Protein AF-A0A960HNL9-F1 (afdb_monomer)

pLDDT: mean 95.19, std 4.91, range [57.94, 98.81]

Structure (mmCIF, N/CA/C/O backbone):
data_AF-A0A960HNL9-F1
#
_entry.id   AF-A0A960HNL9-F1
#
loop_
_atom_site.group_PDB
_atom_site.id
_atom_site.type_symbol
_atom_site.label_atom_id
_atom_site.label_alt_id
_atom_site.label_comp_id
_atom_site.label_asym_id
_atom_site.label_entity_id
_atom_site.label_seq_id
_atom_site.pdbx_PDB_ins_code
_atom_site.Cartn_x
_atom_site.Cartn_y
_atom_site.Cartn_z
_atom_site.occupancy
_atom_site.B_iso_or_equiv
_atom_site.auth_seq_id
_atom_site.auth_comp_id
_atom_site.auth_asym_id
_atom_site.auth_atom_id
_atom_site.pdbx_PDB_model_num
ATOM 1 N N . ILE A 1 1 ? 10.588 -3.595 14.949 1.00 71.75 1 ILE A N 1
ATOM 2 C CA . ILE A 1 1 ? 9.463 -2.819 14.368 1.00 71.75 1 ILE A CA 1
ATOM 3 C C . ILE A 1 1 ? 9.970 -2.096 13.130 1.00 71.75 1 ILE A C 1
ATOM 5 O O . ILE A 1 1 ? 9.590 -2.473 12.032 1.00 71.75 1 ILE A O 1
ATOM 9 N N . ILE A 1 2 ? 10.903 -1.158 13.300 1.00 77.56 2 ILE A N 1
ATOM 10 C CA . ILE A 1 2 ? 11.658 -0.548 12.201 1.00 77.56 2 ILE A CA 1
ATOM 11 C C . ILE A 1 2 ? 12.970 -1.312 12.005 1.00 77.56 2 ILE A C 1
ATOM 13 O O . ILE A 1 2 ? 13.609 -1.687 12.991 1.00 77.56 2 ILE A O 1
ATOM 17 N N . ASN A 1 3 ? 13.338 -1.589 10.755 1.00 75.75 3 ASN A N 1
ATOM 18 C CA . ASN A 1 3 ? 14.600 -2.227 10.397 1.00 75.75 3 ASN A CA 1
ATOM 19 C C . ASN A 1 3 ? 15.576 -1.163 9.870 1.00 75.75 3 ASN A C 1
ATOM 21 O O . ASN A 1 3 ? 15.220 -0.370 9.004 1.00 75.75 3 ASN A O 1
ATOM 25 N N . THR A 1 4 ? 16.803 -1.156 10.389 1.00 71.31 4 THR A N 1
ATOM 26 C CA . THR A 1 4 ? 17.852 -0.176 10.064 1.00 71.31 4 THR A CA 1
ATOM 27 C C . THR A 1 4 ? 18.755 -0.606 8.901 1.00 71.31 4 THR A C 1
ATOM 29 O O . THR A 1 4 ? 19.874 -0.113 8.787 1.00 71.31 4 THR A O 1
ATOM 32 N N . ARG A 1 5 ? 18.334 -1.568 8.067 1.00 75.81 5 ARG A N 1
ATOM 33 C CA . ARG A 1 5 ? 19.101 -2.008 6.892 1.00 75.81 5 ARG A CA 1
ATOM 34 C C . ARG A 1 5 ? 19.299 -0.829 5.933 1.00 75.81 5 ARG A C 1
ATOM 36 O O . ARG A 1 5 ? 18.328 -0.304 5.399 1.00 75.81 5 ARG A O 1
ATOM 43 N N . ASP A 1 6 ? 20.556 -0.476 5.679 1.00 73.88 6 ASP A N 1
ATOM 44 C CA . ASP A 1 6 ? 20.944 0.667 4.844 1.00 73.88 6 ASP A CA 1
ATOM 45 C C . ASP A 1 6 ? 21.404 0.205 3.452 1.00 73.88 6 ASP A C 1
ATOM 47 O O . ASP A 1 6 ? 22.576 0.247 3.090 1.00 73.88 6 ASP A O 1
ATOM 51 N N . GLU A 1 7 ? 20.452 -0.317 2.680 1.00 87.06 7 GLU A N 1
ATOM 52 C CA . GLU A 1 7 ? 20.644 -0.683 1.273 1.00 87.06 7 GLU A CA 1
ATOM 53 C C . GLU A 1 7 ? 19.592 0.069 0.444 1.00 87.06 7 GLU A C 1
ATOM 55 O O . GLU A 1 7 ? 18.480 -0.448 0.272 1.00 87.06 7 GLU A O 1
ATOM 60 N N . PRO A 1 8 ? 19.884 1.296 -0.032 1.00 90.19 8 PRO A N 1
ATOM 61 C CA . PRO A 1 8 ? 18.891 2.138 -0.701 1.00 90.19 8 PRO A CA 1
ATOM 62 C C . PRO A 1 8 ? 18.525 1.634 -2.102 1.00 90.19 8 PRO A C 1
ATOM 64 O O . PRO A 1 8 ? 17.483 2.005 -2.637 1.00 90.19 8 PRO A O 1
ATOM 67 N N . HIS A 1 9 ? 19.379 0.797 -2.711 1.00 95.12 9 HIS A N 1
ATOM 68 C CA . HIS A 1 9 ? 19.331 0.454 -4.139 1.00 95.12 9 HIS A CA 1
ATOM 69 C C . HIS A 1 9 ? 19.219 1.697 -5.031 1.00 95.12 9 HIS A C 1
ATOM 71 O O . HIS A 1 9 ? 18.572 1.662 -6.073 1.00 95.12 9 HIS A O 1
ATOM 77 N N . ALA A 1 10 ? 19.785 2.812 -4.595 1.00 96.06 10 ALA A N 1
ATOM 78 C CA . ALA A 1 10 ? 19.748 4.112 -5.240 1.00 96.06 10 ALA A CA 1
ATOM 79 C C . ALA A 1 10 ? 20.982 4.901 -4.784 1.00 96.06 10 ALA A C 1
ATOM 81 O O . ALA A 1 10 ? 21.802 4.373 -4.027 1.00 96.06 10 ALA A O 1
ATOM 82 N N . ASP A 1 11 ? 21.139 6.140 -5.244 1.00 94.75 11 ASP A N 1
ATOM 83 C CA . ASP A 1 11 ? 22.193 7.023 -4.738 1.00 94.75 11 ASP A CA 1
ATOM 84 C C . ASP A 1 11 ? 22.047 7.236 -3.218 1.00 94.75 11 ASP A C 1
ATOM 86 O O . ASP A 1 11 ? 21.112 7.891 -2.753 1.00 94.75 11 ASP A O 1
ATOM 90 N N . ALA A 1 12 ? 22.983 6.679 -2.444 1.00 93.50 12 ALA A N 1
ATOM 91 C CA . ALA A 1 12 ? 22.966 6.700 -0.982 1.00 93.50 12 ALA A CA 1
ATOM 92 C C . ALA A 1 12 ? 23.203 8.096 -0.381 1.00 93.50 12 ALA A C 1
ATOM 94 O O . ALA A 1 12 ? 22.952 8.298 0.807 1.00 93.50 12 ALA A O 1
ATOM 95 N N . GLN A 1 13 ? 23.688 9.060 -1.173 1.00 93.75 13 GLN A N 1
ATOM 96 C CA . GLN A 1 13 ? 23.825 10.448 -0.724 1.00 93.75 13 GLN A CA 1
ATOM 97 C C . GLN A 1 13 ? 22.491 11.202 -0.755 1.00 93.75 13 GLN A C 1
ATOM 99 O O . GLN A 1 13 ? 22.348 12.200 -0.051 1.00 93.75 13 GLN A O 1
ATOM 104 N N . LYS A 1 14 ? 21.523 10.728 -1.550 1.00 94.31 14 LYS A N 1
ATOM 105 C CA . LYS A 1 14 ? 20.216 11.373 -1.738 1.00 94.31 14 LYS A CA 1
ATOM 106 C C . LYS A 1 14 ? 19.077 10.601 -1.089 1.00 94.31 14 LYS A C 1
ATOM 108 O O . LYS A 1 14 ? 18.170 11.206 -0.531 1.00 94.31 14 LYS A O 1
ATOM 113 N N . TYR A 1 15 ? 19.112 9.273 -1.178 1.00 94.69 15 TYR A N 1
ATOM 114 C CA . TYR A 1 15 ? 17.978 8.422 -0.845 1.00 94.69 15 TYR A CA 1
ATOM 115 C C . TYR A 1 15 ? 18.300 7.455 0.285 1.00 94.69 15 TYR A C 1
ATOM 117 O O . TYR A 1 15 ? 19.392 6.889 0.370 1.00 94.69 15 TYR A O 1
ATOM 125 N N . ARG A 1 16 ? 17.284 7.186 1.105 1.00 93.38 16 ARG A N 1
ATOM 126 C CA . ARG A 1 16 ? 17.252 6.055 2.034 1.00 93.38 16 ARG A CA 1
ATOM 127 C C . ARG A 1 16 ? 16.076 5.156 1.691 1.00 93.38 16 ARG A C 1
ATOM 129 O O . ARG A 1 16 ? 15.055 5.623 1.200 1.00 93.38 16 ARG A O 1
ATOM 136 N N . ARG A 1 17 ? 16.206 3.862 1.988 1.00 93.81 17 ARG A N 1
ATOM 137 C CA . ARG A 1 17 ? 15.089 2.914 1.912 1.00 93.81 17 ARG A CA 1
ATOM 138 C C . ARG A 1 17 ? 14.650 2.543 3.319 1.00 93.81 17 ARG A C 1
ATOM 140 O O . ARG A 1 17 ? 15.310 1.751 3.986 1.00 93.81 17 ARG A O 1
ATOM 147 N N . LEU A 1 18 ? 13.522 3.093 3.754 1.00 92.81 18 LEU A N 1
ATOM 148 C CA . LEU A 1 18 ? 12.920 2.720 5.027 1.00 92.81 18 LEU A CA 1
ATOM 149 C C . LEU A 1 18 ? 12.305 1.318 4.920 1.00 92.81 18 LEU A C 1
ATOM 151 O O . LEU A 1 18 ? 11.357 1.100 4.170 1.00 92.81 18 LEU A O 1
ATOM 155 N N . HIS A 1 19 ? 12.845 0.355 5.670 1.00 92.06 19 HIS A N 1
ATOM 156 C CA . HIS A 1 19 ? 12.347 -1.019 5.673 1.00 92.06 19 HIS A CA 1
ATOM 157 C C . HIS A 1 19 ? 11.414 -1.261 6.867 1.00 92.06 19 HIS A C 1
ATOM 159 O O . HIS A 1 19 ? 11.845 -1.360 8.022 1.00 92.06 19 HIS A O 1
ATOM 165 N N . VAL A 1 20 ? 10.117 -1.366 6.576 1.00 91.31 20 VAL A N 1
ATOM 166 C CA . VAL A 1 20 ? 9.052 -1.577 7.563 1.00 91.31 20 VAL A CA 1
ATOM 167 C C . VAL A 1 20 ? 8.623 -3.043 7.543 1.00 91.31 20 VAL A C 1
ATOM 169 O O . VAL A 1 20 ? 8.274 -3.571 6.494 1.00 91.31 20 VAL A O 1
ATOM 172 N N . ILE A 1 21 ? 8.649 -3.704 8.705 1.00 92.19 21 ILE A N 1
ATOM 173 C CA . ILE A 1 21 ? 8.402 -5.158 8.827 1.00 92.19 21 ILE A CA 1
ATOM 174 C C . ILE A 1 21 ? 7.228 -5.506 9.752 1.00 92.19 21 ILE A C 1
ATOM 176 O O . ILE A 1 21 ? 7.070 -6.654 10.147 1.00 92.19 21 ILE A O 1
ATOM 180 N N . VAL A 1 22 ? 6.466 -4.500 10.183 1.00 93.12 22 VAL A N 1
ATOM 181 C CA . VAL A 1 22 ? 5.430 -4.659 11.215 1.00 93.12 22 VAL A CA 1
ATOM 182 C C . VAL A 1 22 ? 4.044 -4.980 10.655 1.00 93.12 22 VAL A C 1
ATOM 184 O O . VAL A 1 22 ? 3.171 -5.387 11.409 1.00 93.12 22 VAL A O 1
ATOM 187 N N . GLY A 1 23 ? 3.830 -4.772 9.355 1.00 93.69 23 GLY A N 1
ATOM 188 C CA . GLY A 1 23 ? 2.527 -4.962 8.727 1.00 93.69 23 GLY A CA 1
ATOM 189 C C . GLY A 1 23 ? 2.257 -6.415 8.349 1.00 93.69 23 GLY A C 1
ATOM 190 O O . GLY A 1 23 ? 3.145 -7.107 7.852 1.00 93.69 23 GLY A O 1
ATOM 191 N N . ASP A 1 24 ? 1.005 -6.833 8.508 1.00 96.75 24 ASP A N 1
ATOM 192 C CA . ASP A 1 24 ? 0.513 -8.110 7.996 1.00 96.75 24 ASP A CA 1
ATOM 193 C C . ASP A 1 24 ? 0.420 -8.103 6.460 1.00 96.75 24 ASP A C 1
ATOM 195 O O . ASP A 1 24 ? 0.361 -7.051 5.808 1.00 96.75 24 ASP A O 1
ATOM 199 N N . ALA A 1 25 ? 0.372 -9.298 5.869 1.00 97.12 25 ALA A N 1
ATOM 200 C CA . ALA A 1 25 ? -0.088 -9.470 4.495 1.00 97.12 25 ALA A CA 1
ATOM 201 C C . ALA A 1 25 ? -1.615 -9.298 4.440 1.00 97.12 25 ALA A C 1
ATOM 203 O O . ALA A 1 25 ? -2.339 -9.867 5.259 1.00 97.12 25 ALA A O 1
ATOM 204 N N . ASN A 1 26 ? -2.090 -8.518 3.469 1.00 98.00 26 ASN A N 1
ATOM 205 C CA . ASN A 1 26 ? -3.504 -8.197 3.288 1.00 98.00 26 ASN A CA 1
ATOM 206 C C . ASN A 1 26 ? -4.035 -8.854 2.015 1.00 98.00 26 ASN A C 1
ATOM 208 O O . ASN A 1 26 ? -3.315 -8.924 1.020 1.00 98.00 26 ASN A O 1
ATOM 212 N N . LEU A 1 27 ? -5.291 -9.300 2.056 1.00 97.12 27 LEU A N 1
ATOM 213 C CA . LEU A 1 27 ? -6.027 -9.735 0.862 1.00 97.12 27 LEU A CA 1
ATOM 214 C C . LEU A 1 27 ? -6.989 -8.656 0.387 1.00 97.12 27 LEU A C 1
ATOM 216 O O . LEU A 1 27 ? -7.218 -8.527 -0.810 1.00 97.12 27 LEU A O 1
ATOM 220 N N . SER A 1 28 ? -7.523 -7.857 1.313 1.00 98.12 28 SER A N 1
ATOM 221 C CA . SER A 1 28 ? -8.252 -6.651 0.953 1.00 98.12 28 SER A CA 1
ATOM 222 C C . SER A 1 28 ? -7.324 -5.675 0.230 1.00 98.12 28 SER A C 1
ATOM 224 O O . SER A 1 28 ? -6.312 -5.212 0.777 1.00 98.12 28 SER A O 1
ATOM 226 N N . GLU A 1 29 ? -7.698 -5.327 -1.001 1.00 98.31 29 GLU A N 1
ATOM 227 C CA . GLU A 1 29 ? -6.991 -4.318 -1.788 1.00 98.31 29 GLU A CA 1
ATOM 228 C C . GLU A 1 29 ? -7.045 -2.957 -1.080 1.00 98.31 29 GLU A C 1
ATOM 230 O O . GLU A 1 29 ? -6.038 -2.257 -1.004 1.00 98.31 29 GLU A O 1
ATOM 235 N N . VAL A 1 30 ? -8.183 -2.629 -0.456 1.00 98.44 30 VAL A N 1
ATOM 236 C CA . VAL A 1 30 ? -8.370 -1.391 0.317 1.00 98.44 30 VAL A CA 1
ATOM 237 C C . VAL A 1 30 ? -7.471 -1.367 1.554 1.00 98.44 30 VAL A C 1
ATOM 239 O O . VAL A 1 30 ? -6.867 -0.338 1.847 1.00 98.44 30 VAL A O 1
ATOM 242 N N . ALA A 1 31 ? -7.311 -2.493 2.257 1.00 98.50 31 ALA A N 1
ATOM 243 C CA . ALA A 1 31 ? -6.403 -2.561 3.402 1.00 98.50 31 ALA A CA 1
ATOM 244 C C . ALA A 1 31 ? -4.941 -2.364 2.975 1.00 98.50 31 ALA A C 1
ATOM 246 O O . ALA A 1 31 ? -4.195 -1.657 3.651 1.00 98.50 31 ALA A O 1
ATOM 247 N N . THR A 1 32 ? -4.534 -2.939 1.837 1.00 98.50 32 THR A N 1
ATOM 248 C CA . THR A 1 32 ? -3.196 -2.711 1.265 1.00 98.50 32 THR A CA 1
ATOM 249 C C . THR A 1 32 ? -3.003 -1.249 0.870 1.00 98.50 32 THR A C 1
ATOM 251 O O . THR A 1 32 ? -1.979 -0.654 1.210 1.00 98.50 32 THR A O 1
ATOM 254 N N . PHE A 1 33 ? -3.998 -0.667 0.201 1.00 98.31 33 PHE A N 1
ATOM 255 C CA . PHE A 1 33 ? -3.997 0.722 -0.239 1.00 98.31 33 PHE A CA 1
ATOM 256 C C . PHE A 1 33 ? -3.867 1.692 0.935 1.00 98.31 33 PHE A C 1
ATOM 258 O O . PHE A 1 33 ? -2.960 2.521 0.939 1.00 98.31 33 PHE A O 1
ATOM 265 N N . LEU A 1 34 ? -4.679 1.521 1.982 1.00 98.62 34 LEU A N 1
ATOM 266 C CA . LEU A 1 34 ? -4.578 2.320 3.202 1.00 98.62 34 LEU A CA 1
ATOM 267 C C . LEU A 1 34 ? -3.249 2.096 3.918 1.00 98.62 34 LEU A C 1
ATOM 269 O O . LEU A 1 34 ? -2.607 3.065 4.302 1.00 98.62 34 LEU A O 1
ATOM 273 N N . LYS A 1 35 ? -2.785 0.848 4.058 1.00 98.44 35 LYS A N 1
ATOM 274 C CA . LYS A 1 35 ? -1.511 0.542 4.727 1.00 98.44 35 LYS A CA 1
ATOM 275 C C . LYS A 1 35 ? -0.337 1.303 4.108 1.00 98.44 35 LYS A C 1
ATOM 277 O O . LYS A 1 35 ? 0.498 1.826 4.843 1.00 98.44 35 LYS A O 1
ATOM 282 N N . VAL A 1 36 ? -0.257 1.354 2.778 1.00 97.69 36 VAL A N 1
ATOM 283 C CA . VAL A 1 36 ? 0.824 2.062 2.073 1.00 97.69 36 VAL A CA 1
ATOM 284 C C . VAL A 1 36 ? 0.560 3.567 2.033 1.00 97.69 36 VAL A C 1
ATOM 286 O O . VAL A 1 36 ? 1.445 4.341 2.391 1.00 97.69 36 VAL A O 1
ATOM 289 N N . GLY A 1 37 ? -0.649 3.978 1.648 1.00 98.12 37 GLY A N 1
ATOM 290 C CA . GLY A 1 37 ? -1.008 5.380 1.447 1.00 98.12 37 GLY A CA 1
ATOM 291 C C . GLY A 1 37 ? -0.941 6.211 2.726 1.00 98.12 37 GLY A C 1
ATOM 292 O O . GLY A 1 37 ? -0.301 7.257 2.739 1.00 98.12 37 GLY A O 1
ATOM 293 N N . THR A 1 38 ? -1.529 5.740 3.830 1.00 98.56 38 THR A N 1
ATOM 294 C CA . THR A 1 38 ? -1.490 6.486 5.102 1.00 98.56 38 THR A CA 1
ATOM 295 C C . THR A 1 38 ? -0.070 6.558 5.658 1.00 98.56 38 THR A C 1
ATOM 297 O O . THR A 1 38 ? 0.339 7.590 6.184 1.00 98.56 38 THR A O 1
ATOM 300 N N . THR A 1 39 ? 0.733 5.504 5.464 1.00 97.94 39 THR A N 1
ATOM 301 C CA . THR A 1 39 ? 2.159 5.532 5.816 1.00 97.94 39 THR A CA 1
ATOM 302 C C . THR A 1 39 ? 2.910 6.582 4.997 1.00 97.94 39 THR A C 1
ATOM 304 O O . THR A 1 39 ? 3.730 7.293 5.570 1.00 97.94 39 THR A O 1
ATOM 307 N N . ALA A 1 40 ? 2.628 6.723 3.696 1.00 97.81 40 ALA A N 1
ATOM 308 C CA . ALA A 1 40 ? 3.242 7.757 2.862 1.00 97.81 40 ALA A CA 1
ATOM 309 C C . ALA A 1 40 ? 2.942 9.168 3.396 1.00 97.81 40 ALA A C 1
ATOM 311 O O . ALA A 1 40 ? 3.876 9.940 3.590 1.00 97.81 40 ALA A O 1
ATOM 312 N N . PHE A 1 41 ? 1.685 9.460 3.754 1.00 98.19 41 PHE A N 1
ATOM 313 C CA . PHE A 1 41 ? 1.325 10.725 4.410 1.00 98.19 41 PHE A CA 1
ATOM 314 C C . PHE A 1 41 ? 2.103 10.964 5.704 1.00 98.19 41 PHE A C 1
ATOM 316 O O . PHE A 1 41 ? 2.672 12.036 5.897 1.00 98.19 41 PHE A O 1
ATOM 323 N N . VAL A 1 42 ? 2.171 9.965 6.588 1.00 97.19 42 VAL A N 1
ATOM 324 C CA . VAL A 1 42 ? 2.903 10.098 7.857 1.00 97.19 42 VAL A CA 1
ATOM 325 C C . VAL A 1 42 ? 4.397 10.335 7.620 1.00 97.19 42 VAL A C 1
ATOM 327 O O . VAL A 1 42 ? 5.008 11.102 8.361 1.00 97.19 42 VAL A O 1
ATOM 330 N N . LEU A 1 43 ? 4.992 9.724 6.593 1.00 96.50 43 LEU A N 1
ATOM 331 C CA . LEU A 1 43 ? 6.386 9.983 6.229 1.00 96.50 43 LEU A CA 1
ATOM 332 C C . LEU A 1 43 ? 6.583 11.413 5.721 1.00 96.50 43 LEU A C 1
ATOM 334 O O . LEU A 1 43 ? 7.502 12.070 6.201 1.00 96.50 43 LEU A O 1
ATOM 338 N N . SER A 1 44 ? 5.699 11.928 4.864 1.00 97.00 44 SER A N 1
ATOM 339 C CA . SER A 1 44 ? 5.772 13.323 4.407 1.00 97.00 44 SER A CA 1
ATOM 340 C C . SER A 1 44 ? 5.607 14.317 5.559 1.00 97.00 44 SER A C 1
ATOM 342 O O . SER A 1 44 ? 6.375 15.270 5.670 1.00 97.00 44 SER A O 1
ATOM 344 N N . LEU A 1 45 ? 4.696 14.043 6.501 1.00 96.69 45 LEU A N 1
ATOM 345 C CA . LEU A 1 45 ? 4.575 14.836 7.728 1.00 96.69 45 LEU A CA 1
ATOM 346 C C . LEU A 1 45 ? 5.874 14.839 8.553 1.00 96.69 45 LEU A C 1
ATOM 348 O O . LEU A 1 45 ? 6.220 15.858 9.148 1.00 96.69 45 LEU A O 1
ATOM 352 N N . ILE A 1 46 ? 6.583 13.707 8.629 1.00 95.25 46 ILE A N 1
ATOM 353 C CA . ILE A 1 46 ? 7.871 13.610 9.332 1.00 95.25 46 ILE A CA 1
ATOM 354 C C . ILE A 1 46 ? 8.953 14.403 8.593 1.00 95.25 46 ILE A C 1
ATOM 356 O O . ILE A 1 46 ? 9.704 15.132 9.241 1.00 95.25 46 ILE A O 1
ATOM 360 N N . GLU A 1 47 ? 9.041 14.259 7.270 1.00 95.25 47 GLU A N 1
ATOM 361 C CA . GLU A 1 47 ? 10.047 14.924 6.431 1.00 95.25 47 GLU A CA 1
ATOM 362 C C . GLU A 1 47 ? 9.932 16.453 6.497 1.00 95.25 47 GLU A C 1
ATOM 364 O O . GLU A 1 47 ? 10.953 17.129 6.630 1.00 95.25 47 GLU A O 1
ATOM 369 N N . ASP A 1 48 ? 8.706 16.980 6.538 1.00 95.69 48 ASP A N 1
ATOM 370 C CA . ASP A 1 48 ? 8.440 18.421 6.655 1.00 95.69 48 ASP A CA 1
ATOM 371 C C . ASP A 1 48 ? 8.385 18.927 8.109 1.00 95.69 48 ASP A C 1
ATOM 373 O O . ASP A 1 48 ? 8.159 20.113 8.360 1.00 95.69 48 ASP A O 1
ATOM 377 N N . GLY A 1 49 ? 8.574 18.052 9.103 1.00 94.38 49 GLY A N 1
ATOM 378 C CA . GLY A 1 49 ? 8.489 18.428 10.519 1.00 94.38 49 GLY A CA 1
ATOM 379 C C . GLY A 1 49 ? 7.087 18.878 10.960 1.00 94.38 49 GLY A C 1
ATOM 380 O O . GLY A 1 49 ? 6.950 19.642 11.916 1.00 94.38 49 GLY A O 1
ATOM 381 N N . ALA A 1 50 ? 6.040 18.394 10.292 1.00 93.75 50 ALA A N 1
ATOM 382 C CA . ALA A 1 50 ? 4.640 18.773 10.485 1.00 93.75 50 ALA A CA 1
ATOM 383 C C . ALA A 1 50 ? 3.900 17.952 11.569 1.00 93.75 50 ALA A C 1
ATOM 385 O O . ALA A 1 50 ? 2.670 17.993 11.657 1.00 93.75 50 ALA A O 1
ATOM 386 N N . LEU A 1 51 ? 4.631 17.228 12.427 1.00 89.38 51 LEU A N 1
ATOM 387 C CA . LEU A 1 51 ? 4.091 16.490 13.578 1.00 89.38 51 LEU A CA 1
ATOM 388 C C . LEU A 1 51 ? 4.387 17.226 14.898 1.00 89.38 51 LEU A C 1
ATOM 390 O O . LEU A 1 51 ? 5.415 16.971 15.526 1.00 89.38 51 LEU A O 1
ATOM 394 N N . PRO A 1 52 ? 3.496 18.121 15.370 1.00 79.62 52 PRO A N 1
ATOM 395 C CA . PRO A 1 52 ? 3.723 18.879 16.603 1.00 79.62 52 PRO A CA 1
ATOM 396 C C . PRO A 1 52 ? 3.591 18.023 17.870 1.00 79.62 52 PRO A C 1
ATOM 398 O O . PRO A 1 52 ? 4.160 18.362 18.906 1.00 79.62 52 PRO A O 1
ATOM 401 N N . ARG A 1 53 ? 2.832 16.921 17.802 1.00 82.44 53 ARG A N 1
ATOM 402 C CA . ARG A 1 53 ? 2.686 15.946 18.885 1.00 82.44 53 ARG A CA 1
ATOM 403 C C . ARG A 1 53 ? 3.212 14.596 18.421 1.00 82.44 53 ARG A C 1
ATOM 405 O O . ARG A 1 53 ? 2.718 14.032 17.451 1.00 82.44 53 ARG A O 1
ATOM 412 N N . THR A 1 54 ? 4.151 14.046 19.179 1.00 82.06 54 THR A N 1
ATOM 413 C CA . THR A 1 54 ? 4.652 12.687 18.966 1.00 82.06 54 THR A CA 1
ATOM 414 C C . THR A 1 54 ? 4.006 11.754 19.981 1.00 82.06 54 THR A C 1
ATOM 416 O O . THR A 1 54 ? 4.201 11.917 21.186 1.00 82.06 54 THR A O 1
ATOM 419 N N . PHE A 1 55 ? 3.263 10.747 19.517 1.00 88.00 55 PHE A N 1
ATOM 420 C CA . PHE A 1 55 ? 2.741 9.681 20.379 1.00 88.00 55 PHE A CA 1
ATOM 421 C C . PHE A 1 55 ? 3.855 8.700 20.755 1.00 88.00 55 PHE A C 1
ATOM 423 O O . PHE A 1 55 ? 3.985 7.608 20.201 1.00 88.00 55 PHE A O 1
ATOM 430 N N . ALA A 1 56 ? 4.693 9.101 21.707 1.00 94.25 56 ALA A N 1
ATOM 431 C CA . ALA A 1 56 ? 5.679 8.212 22.297 1.00 94.25 56 ALA A CA 1
ATOM 432 C C . ALA A 1 56 ? 4.984 7.280 23.300 1.00 94.25 56 ALA A C 1
ATOM 434 O O . ALA A 1 56 ? 4.589 7.707 24.381 1.00 94.25 56 ALA A O 1
ATOM 435 N N . PHE A 1 57 ? 4.823 6.004 22.954 1.00 95.81 57 PHE A N 1
ATOM 436 C CA . PHE A 1 57 ? 4.252 5.006 23.863 1.00 95.81 57 PHE A CA 1
ATOM 437 C C . PHE A 1 57 ? 5.236 4.637 24.977 1.00 95.81 57 PHE A C 1
ATOM 439 O O . PHE A 1 57 ? 6.421 4.435 24.713 1.00 95.81 57 PHE A O 1
ATOM 446 N N . ALA A 1 58 ? 4.741 4.462 26.208 1.00 96.88 58 ALA A N 1
ATOM 447 C CA . ALA A 1 58 ? 5.580 4.109 27.359 1.00 96.88 58 ALA A CA 1
ATOM 448 C C . ALA A 1 58 ? 6.300 2.757 27.176 1.00 96.88 58 ALA A C 1
ATOM 450 O O . ALA A 1 58 ? 7.431 2.574 27.618 1.00 96.88 58 ALA A O 1
ATOM 451 N N . SER A 1 59 ? 5.651 1.803 26.498 1.00 96.62 59 SER A N 1
ATOM 452 C CA . SER A 1 59 ? 6.247 0.526 26.097 1.00 96.62 59 SER A CA 1
ATOM 453 C C . SER A 1 59 ? 5.728 0.112 24.714 1.00 96.62 59 SER A C 1
ATOM 455 O O . SER A 1 59 ? 4.676 -0.525 24.623 1.00 96.62 59 SER A O 1
ATOM 457 N N . PRO A 1 60 ? 6.435 0.452 23.618 1.00 95.00 60 PRO A N 1
ATOM 458 C CA . PRO A 1 60 ? 5.924 0.260 22.257 1.00 95.00 60 PRO A CA 1
ATOM 459 C C . PRO A 1 60 ? 5.564 -1.193 21.910 1.00 95.00 60 PRO A C 1
ATOM 461 O O . PRO A 1 60 ? 4.529 -1.454 21.305 1.00 95.00 60 PRO A O 1
ATOM 464 N N . VAL A 1 61 ? 6.378 -2.167 22.335 1.00 95.56 61 VAL A N 1
ATOM 465 C CA . VAL A 1 61 ? 6.117 -3.593 22.051 1.00 95.56 61 VAL A CA 1
ATOM 466 C C . VAL A 1 61 ? 4.905 -4.110 22.831 1.00 95.56 61 VAL A C 1
ATOM 468 O O . VAL A 1 61 ? 4.118 -4.895 22.301 1.00 95.56 61 VAL A O 1
ATOM 471 N N . ALA A 1 62 ? 4.733 -3.676 24.082 1.00 96.25 62 ALA A N 1
ATOM 472 C CA . ALA A 1 62 ? 3.561 -4.042 24.872 1.00 96.25 62 ALA A CA 1
ATOM 473 C C . ALA A 1 62 ? 2.292 -3.378 24.318 1.00 96.25 62 ALA A C 1
ATOM 475 O O . ALA A 1 62 ? 1.269 -4.050 24.197 1.00 96.25 62 ALA A O 1
ATOM 476 N N . ALA A 1 63 ? 2.386 -2.108 23.910 1.00 96.75 63 ALA A N 1
ATOM 477 C CA . ALA A 1 63 ? 1.306 -1.370 23.263 1.00 96.75 63 ALA A CA 1
ATOM 478 C C . ALA A 1 63 ? 0.800 -2.092 22.007 1.00 96.75 63 ALA A C 1
ATOM 480 O O . ALA A 1 63 ? -0.399 -2.310 21.880 1.00 96.75 63 ALA A O 1
ATOM 481 N N . MET A 1 64 ? 1.696 -2.565 21.133 1.00 96.12 64 MET A N 1
ATOM 482 C CA . MET A 1 64 ? 1.296 -3.333 19.946 1.00 96.12 64 MET A CA 1
ATOM 483 C C . MET A 1 64 ? 0.480 -4.584 20.288 1.00 96.12 64 MET A C 1
ATOM 485 O O . MET A 1 64 ? -0.547 -4.842 19.667 1.00 96.12 64 MET A O 1
ATOM 489 N N . ARG A 1 65 ? 0.918 -5.362 21.287 1.00 96.56 65 ARG A N 1
ATOM 490 C CA . ARG A 1 65 ? 0.182 -6.557 21.732 1.00 96.56 65 ARG A CA 1
ATOM 491 C C . ARG A 1 65 ? -1.173 -6.180 22.317 1.00 96.56 65 ARG A C 1
ATOM 493 O O . ARG A 1 65 ? -2.159 -6.849 22.043 1.00 96.56 65 ARG A O 1
ATOM 500 N N . GLN A 1 66 ? -1.220 -5.110 23.108 1.00 96.81 66 GLN A N 1
ATOM 501 C CA . GLN A 1 66 ? -2.459 -4.612 23.690 1.00 96.81 66 GLN A CA 1
ATOM 502 C C . GLN A 1 66 ? -3.465 -4.210 22.608 1.00 96.81 66 GLN A C 1
ATOM 504 O O . GLN A 1 66 ? -4.617 -4.618 22.703 1.00 96.81 66 GLN A O 1
ATOM 509 N N . VAL A 1 67 ? -3.027 -3.466 21.587 1.00 97.38 67 VAL A N 1
ATOM 510 C CA . VAL A 1 67 ? -3.870 -3.078 20.445 1.00 97.38 67 VAL A CA 1
ATOM 511 C C . VAL A 1 67 ? -4.349 -4.311 19.687 1.00 97.38 67 VAL A C 1
ATOM 513 O O . VAL A 1 67 ? -5.532 -4.429 19.405 1.00 97.38 67 VAL A O 1
ATOM 516 N N . SER A 1 68 ? -3.458 -5.270 19.421 1.00 97.19 68 SER A N 1
ATOM 517 C CA . SER A 1 68 ? -3.810 -6.492 18.692 1.00 97.19 68 SER A CA 1
ATOM 518 C C . SER A 1 68 ? -4.846 -7.368 19.408 1.00 97.19 68 SER A C 1
ATOM 520 O O . SER A 1 68 ? -5.578 -8.084 18.732 1.00 97.19 68 SER A O 1
ATOM 522 N N . TYR A 1 69 ? -4.883 -7.368 20.744 1.00 96.25 69 TYR A N 1
ATOM 523 C CA . TYR A 1 69 ? -5.831 -8.177 21.522 1.00 96.25 69 TYR A CA 1
ATOM 524 C C . TYR A 1 69 ? -7.125 -7.440 21.875 1.00 96.25 69 TYR A C 1
ATOM 526 O O . TYR A 1 69 ? -8.072 -8.072 22.342 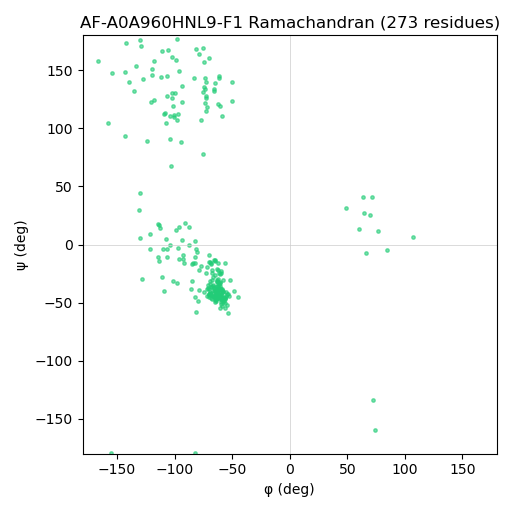1.00 96.25 69 TYR A O 1
ATOM 534 N N . ASP A 1 70 ? -7.178 -6.122 21.689 1.00 96.81 70 ASP A N 1
ATOM 535 C CA . ASP A 1 70 ? -8.369 -5.328 21.964 1.00 96.81 70 ASP A CA 1
ATOM 536 C C . ASP A 1 70 ? -9.213 -5.132 20.701 1.00 96.81 70 ASP A C 1
ATOM 538 O O . ASP A 1 70 ? -9.105 -4.122 20.009 1.00 96.81 70 ASP A O 1
ATOM 542 N N . LEU A 1 71 ? -10.119 -6.076 20.441 1.00 94.25 71 LEU A N 1
ATOM 543 C CA . LEU A 1 71 ? -11.073 -5.968 19.331 1.00 94.25 71 LEU A CA 1
ATOM 544 C C . LEU A 1 71 ? -12.150 -4.891 19.560 1.00 94.25 71 LEU A C 1
ATOM 546 O O . LEU A 1 71 ? -12.904 -4.586 18.641 1.00 94.25 71 LEU A O 1
ATOM 550 N N . THR A 1 72 ? -12.238 -4.305 20.764 1.00 94.38 72 THR A N 1
ATOM 551 C CA . THR A 1 72 ? -13.167 -3.195 21.042 1.00 94.38 72 THR A CA 1
ATOM 552 C C . THR A 1 72 ? -12.613 -1.841 20.610 1.00 94.38 72 THR A C 1
ATOM 554 O O . THR A 1 72 ? -13.382 -0.888 20.523 1.00 94.38 72 THR A O 1
ATOM 557 N N . LEU A 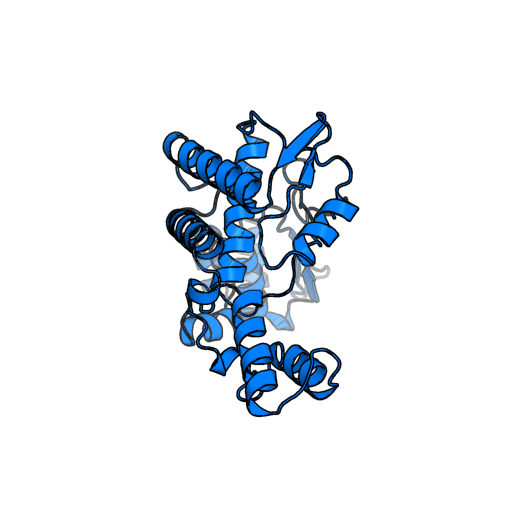1 73 ? -11.298 -1.755 20.361 1.00 95.56 73 LEU A N 1
ATOM 558 C CA . LEU A 1 73 ? -10.558 -0.548 19.970 1.00 95.56 73 LEU A CA 1
ATOM 559 C C . LEU A 1 73 ? -10.617 0.612 20.983 1.00 95.56 73 LEU A C 1
ATOM 561 O O . LEU A 1 73 ? -10.235 1.740 20.667 1.00 95.56 73 LEU A O 1
ATOM 565 N N . ARG A 1 74 ? -11.080 0.352 22.210 1.00 95.44 74 ARG A N 1
ATOM 566 C CA . ARG A 1 74 ? -11.378 1.375 23.229 1.00 95.44 74 ARG A CA 1
ATOM 567 C C . ARG A 1 74 ? -10.368 1.422 24.363 1.00 95.44 74 ARG A C 1
ATOM 569 O O . ARG A 1 74 ? -10.429 2.328 25.193 1.00 95.44 74 ARG A O 1
ATOM 576 N N . ARG A 1 75 ? -9.463 0.449 24.465 1.00 97.00 75 ARG A N 1
ATOM 577 C CA . ARG A 1 75 ? -8.558 0.346 25.608 1.00 97.00 75 ARG A CA 1
ATOM 578 C C . ARG A 1 75 ? -7.463 1.421 25.532 1.00 97.00 75 ARG A C 1
ATOM 580 O O . ARG A 1 75 ? -6.668 1.402 24.590 1.00 97.00 75 ARG A O 1
ATOM 587 N N . PRO A 1 76 ? -7.336 2.299 26.546 1.00 97.38 76 PRO A N 1
ATOM 588 C CA . PRO A 1 76 ? -6.290 3.314 26.564 1.00 97.38 76 PRO A CA 1
ATOM 589 C C . PRO A 1 76 ? -4.891 2.695 26.649 1.00 97.38 76 PRO A C 1
ATOM 591 O O . PRO A 1 76 ? -4.649 1.748 27.406 1.00 97.38 76 PRO A O 1
ATOM 594 N N . ILE A 1 77 ? -3.957 3.254 25.887 1.00 97.69 77 ILE A N 1
ATOM 595 C CA . ILE A 1 77 ? -2.556 2.845 25.805 1.00 97.69 77 ILE A CA 1
ATOM 596 C C . ILE A 1 77 ? -1.706 3.902 26.528 1.00 97.69 77 ILE A C 1
ATOM 598 O O . ILE A 1 77 ? -1.822 5.087 26.208 1.00 97.69 77 ILE A O 1
ATOM 602 N N . PRO A 1 78 ? -0.843 3.514 27.484 1.00 97.56 78 PRO A N 1
ATOM 603 C CA . PRO A 1 78 ? 0.018 4.461 28.189 1.00 97.56 78 PRO A CA 1
ATOM 604 C C . PRO A 1 78 ? 1.064 5.125 27.282 1.00 97.56 78 PRO A C 1
ATOM 606 O O . PRO A 1 78 ? 1.797 4.446 26.550 1.00 97.56 78 PRO A O 1
ATOM 609 N N . LEU A 1 79 ? 1.177 6.448 27.386 1.00 97.19 79 LEU A N 1
ATOM 610 C CA . LEU A 1 79 ? 2.194 7.268 26.731 1.00 97.19 79 LEU A CA 1
ATOM 611 C C . LEU A 1 79 ? 3.346 7.594 27.695 1.00 97.19 79 LEU A C 1
ATOM 613 O O . LEU A 1 79 ? 3.217 7.507 28.916 1.00 97.19 79 LEU A O 1
ATOM 617 N N . ALA A 1 80 ? 4.506 7.937 27.140 1.00 96.56 80 ALA A N 1
ATOM 618 C CA . ALA A 1 80 ? 5.733 8.217 27.885 1.00 96.56 80 ALA A CA 1
ATOM 619 C C . ALA A 1 80 ? 5.644 9.495 28.737 1.00 96.56 80 ALA A C 1
ATOM 621 O O . ALA A 1 80 ? 6.376 9.630 29.713 1.00 96.56 80 ALA A O 1
ATOM 622 N N . ASP A 1 81 ? 4.736 10.410 28.391 1.00 94.88 81 ASP A N 1
ATOM 623 C CA . ASP A 1 81 ? 4.445 11.635 29.144 1.00 94.88 81 ASP A CA 1
ATOM 624 C C . ASP A 1 81 ? 3.479 11.410 30.327 1.00 94.88 81 ASP A C 1
ATOM 626 O O . ASP A 1 81 ? 3.106 12.358 31.016 1.00 94.88 81 ASP A O 1
ATOM 630 N N . GLY A 1 82 ? 3.076 10.158 30.577 1.00 95.50 82 GLY A N 1
ATOM 631 C CA . GLY A 1 82 ? 2.144 9.781 31.639 1.00 95.50 82 GLY A CA 1
ATOM 632 C C . GLY A 1 82 ? 0.667 9.918 31.263 1.00 95.50 82 GLY A C 1
ATOM 633 O O . GLY A 1 82 ? -0.189 9.517 32.051 1.00 95.50 82 GLY A O 1
ATOM 634 N N . THR A 1 83 ? 0.352 10.440 30.074 1.00 96.06 83 THR A N 1
ATOM 635 C CA . THR A 1 83 ? -1.015 10.449 29.536 1.00 96.06 83 THR A CA 1
ATOM 636 C C . THR A 1 83 ? -1.361 9.108 28.874 1.00 96.06 83 THR A C 1
ATOM 638 O O . THR A 1 83 ? -0.567 8.161 28.867 1.00 96.06 83 THR A O 1
ATOM 641 N N . THR A 1 84 ? -2.572 8.990 28.330 1.00 97.19 84 THR A N 1
ATOM 642 C CA . THR A 1 84 ? -3.026 7.805 27.591 1.00 97.19 84 THR A CA 1
ATOM 643 C C . THR A 1 84 ? -3.701 8.208 26.288 1.00 97.19 84 THR A C 1
ATOM 645 O O . THR A 1 84 ? -4.291 9.284 26.225 1.00 97.19 84 THR A O 1
ATOM 648 N N . ALA A 1 85 ? -3.673 7.324 25.293 1.00 97.25 85 ALA A N 1
ATOM 649 C CA . ALA A 1 85 ? -4.482 7.444 24.080 1.00 97.25 85 ALA A CA 1
ATOM 650 C C . ALA A 1 85 ? -4.968 6.065 23.609 1.00 97.25 85 ALA A C 1
ATOM 652 O O . ALA A 1 85 ? -4.280 5.063 23.814 1.00 97.25 85 ALA A O 1
ATOM 653 N N . THR A 1 86 ? -6.136 5.983 22.984 1.00 97.75 86 THR A N 1
ATOM 654 C CA . THR A 1 86 ? -6.596 4.779 22.276 1.00 97.75 86 THR A CA 1
ATOM 655 C C . THR A 1 86 ? -5.929 4.668 20.901 1.00 97.75 86 THR A C 1
ATOM 657 O O . THR A 1 86 ? -5.367 5.633 20.382 1.00 97.75 86 THR A O 1
ATOM 660 N N . ALA A 1 87 ? -5.988 3.485 20.282 1.00 97.25 87 ALA A N 1
ATOM 661 C CA . ALA A 1 87 ? -5.481 3.306 18.920 1.00 97.25 87 ALA A CA 1
ATOM 662 C C . ALA A 1 87 ? -6.222 4.198 17.904 1.00 97.25 87 ALA A C 1
ATOM 664 O O . ALA A 1 87 ? -5.587 4.738 17.000 1.00 97.25 87 ALA A O 1
ATOM 665 N N . LEU A 1 88 ? -7.538 4.378 18.081 1.00 97.69 88 LEU A N 1
ATOM 666 C CA . LEU A 1 88 ? -8.360 5.236 17.225 1.00 97.69 88 LEU A CA 1
ATOM 667 C C . LEU A 1 88 ? -8.022 6.718 17.404 1.00 97.69 88 LEU A C 1
ATOM 669 O O . LEU A 1 88 ? -7.853 7.405 16.406 1.00 97.69 88 LEU A O 1
ATOM 673 N N . GLU A 1 89 ? -7.822 7.198 18.635 1.00 97.19 89 GLU A N 1
ATOM 674 C CA . GLU A 1 89 ? -7.407 8.591 18.886 1.00 97.19 89 GLU A CA 1
ATOM 675 C C . GLU A 1 89 ? -6.070 8.925 18.208 1.00 97.19 89 GLU A C 1
ATOM 677 O O . GLU A 1 89 ? -5.913 9.996 17.625 1.00 97.19 89 GLU A O 1
ATOM 682 N N . VAL A 1 90 ? -5.106 7.997 18.247 1.00 97.19 90 VAL A N 1
ATOM 683 C CA . VAL A 1 90 ? -3.819 8.172 17.554 1.00 97.19 90 VAL A CA 1
ATOM 684 C C . VAL A 1 90 ? -4.019 8.233 16.040 1.00 97.19 90 VAL A C 1
ATOM 686 O O . VAL A 1 90 ? -3.400 9.062 15.377 1.00 97.19 90 VAL A O 1
ATOM 689 N N . GLN A 1 91 ? -4.867 7.367 15.481 1.00 97.88 91 GLN A N 1
ATOM 690 C CA . GLN A 1 91 ? -5.136 7.349 14.043 1.00 97.88 91 GLN A CA 1
ATOM 691 C C . GLN A 1 91 ? -5.892 8.594 13.568 1.00 97.88 91 GLN A C 1
ATOM 693 O O . GLN A 1 91 ? -5.514 9.143 12.538 1.00 97.88 91 GLN A O 1
ATOM 698 N N . TRP A 1 92 ? -6.890 9.066 14.319 1.00 98.00 92 TRP A N 1
ATOM 699 C CA . TRP A 1 92 ? -7.618 10.298 14.010 1.00 98.00 92 TRP A CA 1
ATOM 700 C C . TRP A 1 92 ? -6.700 11.524 14.019 1.00 98.00 92 TRP A C 1
ATOM 702 O O . TRP A 1 92 ? -6.729 12.306 13.075 1.00 98.00 92 TRP A O 1
ATOM 712 N N . GLU A 1 93 ? -5.799 11.648 15.000 1.00 97.31 93 GLU A N 1
ATOM 713 C CA . GLU A 1 93 ? -4.811 12.738 14.997 1.00 97.31 93 GLU A CA 1
ATOM 714 C C . GLU A 1 93 ? -3.897 12.665 13.762 1.00 97.31 93 GLU A C 1
ATOM 716 O O . GLU A 1 93 ? -3.634 13.686 13.131 1.00 97.31 93 GLU A O 1
ATOM 721 N N . LEU A 1 94 ? -3.411 11.476 13.381 1.00 97.88 94 LEU A N 1
ATOM 722 C CA . LEU A 1 94 ? -2.585 11.330 12.176 1.00 97.88 94 LEU A CA 1
ATOM 723 C C . LEU A 1 94 ? -3.372 11.658 10.900 1.00 97.88 94 LEU A C 1
ATOM 725 O O . LEU A 1 94 ? -2.817 12.295 10.001 1.00 97.88 94 LEU A O 1
ATOM 729 N N . TYR A 1 95 ? -4.645 11.266 10.833 1.00 98.38 95 TYR A N 1
ATOM 730 C CA . TYR A 1 95 ? -5.544 11.600 9.733 1.00 98.38 95 TYR A CA 1
ATOM 731 C C . TYR A 1 95 ? -5.724 13.116 9.600 1.00 98.38 95 TYR A C 1
ATOM 733 O O . TYR A 1 95 ? -5.419 13.676 8.546 1.00 98.38 95 TYR A O 1
ATOM 741 N N . ASP A 1 96 ? -6.126 13.794 10.678 1.00 97.69 96 ASP A N 1
ATOM 742 C CA . ASP A 1 96 ? -6.388 15.236 10.681 1.00 97.69 96 ASP A CA 1
ATOM 743 C C . ASP A 1 96 ? -5.144 16.038 10.275 1.00 97.69 96 ASP A C 1
ATOM 745 O O . ASP A 1 96 ? -5.225 17.007 9.513 1.00 97.69 96 ASP A O 1
ATOM 749 N N . ARG A 1 97 ? -3.962 15.608 10.738 1.00 97.06 97 ARG A N 1
ATOM 750 C CA . ARG A 1 97 ? -2.679 16.209 10.345 1.00 97.06 97 ARG A CA 1
ATOM 751 C C . ARG A 1 97 ? -2.383 16.000 8.870 1.00 97.06 97 ARG A C 1
ATOM 753 O O . ARG A 1 97 ? -1.969 16.948 8.209 1.00 97.06 97 ARG A O 1
ATOM 760 N N . SER A 1 98 ? -2.604 14.791 8.365 1.00 97.69 98 SER A N 1
ATOM 761 C CA . SER A 1 98 ? -2.354 14.443 6.963 1.00 97.69 98 SER A CA 1
ATOM 762 C C . SER A 1 98 ? -3.276 15.220 6.028 1.00 97.69 98 SER A C 1
ATOM 764 O O . SER A 1 98 ? -2.808 15.793 5.044 1.00 97.69 98 SER A O 1
ATOM 766 N N . ARG A 1 99 ? -4.567 15.317 6.377 1.00 97.81 99 ARG A N 1
ATOM 767 C CA . ARG A 1 99 ? -5.558 16.111 5.641 1.00 97.81 99 ARG A CA 1
ATOM 768 C C . ARG A 1 99 ? -5.136 17.574 5.583 1.00 97.81 99 ARG A C 1
ATOM 770 O O . ARG A 1 99 ? -4.977 18.111 4.492 1.00 97.81 99 ARG A O 1
ATOM 777 N N . LYS A 1 100 ? -4.847 18.181 6.738 1.00 96.88 100 LYS A N 1
ATOM 778 C CA . LYS A 1 100 ? -4.396 19.576 6.801 1.00 96.88 100 LYS A CA 1
ATOM 779 C C . LYS A 1 100 ? -3.110 19.811 6.004 1.00 96.88 100 LYS A C 1
ATOM 781 O O . LYS A 1 100 ? -3.026 20.768 5.248 1.00 96.88 100 LYS A O 1
ATOM 786 N N . TRP A 1 101 ? -2.109 18.947 6.156 1.00 97.12 101 TRP A N 1
ATOM 787 C CA . TRP A 1 101 ? -0.848 19.082 5.425 1.00 97.12 101 TRP A CA 1
ATOM 788 C C . TRP A 1 101 ? -1.060 19.029 3.907 1.00 97.12 101 TRP A C 1
ATOM 790 O O . TRP A 1 101 ? -0.445 19.815 3.186 1.00 97.12 101 TRP A O 1
ATOM 800 N N . SER A 1 102 ? -1.979 18.181 3.432 1.00 96.88 102 SER A N 1
ATOM 801 C CA . SER A 1 102 ? -2.299 18.073 2.004 1.00 96.88 102 SER A CA 1
ATOM 802 C C . SER A 1 102 ? -2.965 19.322 1.418 1.00 96.88 102 SER A C 1
ATOM 804 O O . SER A 1 102 ? -2.777 19.610 0.238 1.00 96.88 102 SER A O 1
ATOM 806 N N . GLU A 1 103 ? -3.696 20.097 2.226 1.00 96.38 103 GLU A N 1
ATOM 807 C CA . GLU A 1 103 ? -4.278 21.379 1.798 1.00 96.38 103 GLU A CA 1
ATOM 808 C C . GLU A 1 103 ? -3.184 22.418 1.504 1.00 96.38 103 GLU A C 1
ATOM 810 O O . GLU A 1 103 ? -3.309 23.196 0.558 1.00 96.38 103 GLU A O 1
ATOM 815 N N . ASP A 1 104 ? -2.095 22.390 2.279 1.00 95.69 104 ASP A N 1
ATOM 816 C CA . ASP A 1 104 ? -0.977 23.331 2.164 1.00 95.69 104 ASP A CA 1
ATOM 817 C C . ASP A 1 104 ? 0.061 22.908 1.097 1.00 95.69 104 ASP A C 1
ATOM 819 O O . ASP A 1 104 ? 0.681 23.768 0.469 1.00 95.69 104 ASP A O 1
ATOM 823 N N . HIS A 1 105 ? 0.258 21.599 0.877 1.00 96.19 105 HIS A N 1
ATOM 824 C CA . HIS A 1 105 ? 1.357 21.054 0.052 1.00 96.19 105 HIS A CA 1
ATOM 825 C C . HIS A 1 105 ? 0.894 20.351 -1.233 1.00 96.19 105 HIS A C 1
ATOM 827 O O . HIS A 1 105 ? 1.712 20.038 -2.100 1.00 96.19 105 HIS A O 1
ATOM 833 N N . GLY A 1 106 ? -0.408 20.098 -1.380 1.00 96.06 106 GLY A N 1
ATOM 834 C CA . GLY A 1 106 ? -0.933 19.229 -2.427 1.00 96.06 106 GLY A CA 1
ATOM 835 C C . GLY A 1 106 ? -0.657 17.748 -2.147 1.00 96.06 106 GLY A C 1
ATOM 836 O O . GLY A 1 106 ? -0.440 17.333 -1.010 1.00 96.06 106 GLY A O 1
ATOM 837 N N . LEU A 1 107 ? -0.706 16.926 -3.200 1.00 96.94 107 LEU A N 1
ATOM 838 C CA . LEU A 1 107 ? -0.687 15.460 -3.083 1.00 96.94 107 LEU A CA 1
ATOM 839 C C . LEU A 1 107 ? 0.474 14.782 -3.820 1.00 96.94 107 LEU A C 1
ATOM 841 O O . LEU A 1 107 ? 0.639 13.569 -3.713 1.00 96.94 107 LEU A O 1
ATOM 845 N N . ASP A 1 108 ? 1.300 15.529 -4.552 1.00 94.81 108 ASP A N 1
ATOM 846 C CA . ASP A 1 108 ? 2.323 14.946 -5.432 1.00 94.81 108 ASP A CA 1
ATOM 847 C C . ASP A 1 108 ? 3.343 14.089 -4.666 1.00 94.81 108 ASP A C 1
ATOM 849 O O . ASP A 1 108 ? 3.687 12.993 -5.107 1.00 94.81 108 ASP A O 1
ATOM 853 N N . ALA A 1 109 ? 3.765 14.528 -3.475 1.00 93.38 109 ALA A N 1
ATOM 854 C CA . ALA A 1 109 ? 4.734 13.800 -2.649 1.00 93.38 109 ALA A CA 1
ATOM 855 C C . ALA A 1 109 ? 4.194 12.478 -2.064 1.00 93.38 109 ALA A C 1
ATOM 857 O O . ALA A 1 109 ? 4.974 11.621 -1.654 1.00 93.38 109 ALA A O 1
ATOM 858 N N . VAL A 1 110 ? 2.872 12.286 -2.062 1.00 95.44 110 VAL A N 1
ATOM 859 C CA . VAL A 1 110 ? 2.187 11.110 -1.496 1.00 95.44 110 VAL A CA 1
ATOM 860 C C . VAL A 1 110 ? 1.478 10.270 -2.563 1.00 95.44 110 VAL A C 1
ATOM 862 O O . VAL A 1 110 ? 0.629 9.438 -2.247 1.00 95.44 110 VAL A O 1
ATOM 865 N N . GLY A 1 111 ? 1.846 10.452 -3.835 1.00 90.44 111 GLY A N 1
ATOM 866 C CA . GLY A 1 111 ? 1.356 9.643 -4.956 1.00 90.44 111 GLY A CA 1
ATOM 867 C C . GLY A 1 111 ? 0.366 10.349 -5.881 1.00 90.44 111 GLY A C 1
ATOM 868 O O . GLY A 1 111 ? -0.161 9.709 -6.785 1.00 90.44 111 GLY A O 1
ATOM 869 N N . GLY A 1 112 ? 0.119 11.647 -5.701 1.00 92.12 112 GLY A N 1
ATOM 870 C CA . GLY A 1 112 ? -0.704 12.456 -6.600 1.00 92.12 112 GLY A CA 1
ATOM 871 C C . GLY A 1 112 ? -2.196 12.137 -6.491 1.00 92.12 112 GLY A C 1
ATOM 872 O O . GLY A 1 112 ? -2.747 12.033 -5.397 1.00 92.12 112 GLY A O 1
ATOM 873 N N . THR A 1 113 ? -2.877 11.987 -7.630 1.00 88.38 113 THR A N 1
ATOM 874 C CA . THR A 1 113 ? -4.345 11.853 -7.698 1.00 88.38 113 THR A CA 1
ATOM 875 C C . THR A 1 113 ? -4.938 10.757 -6.792 1.00 88.38 113 THR A C 1
ATOM 877 O O . THR A 1 113 ? -5.913 11.057 -6.101 1.00 88.38 113 THR A O 1
ATOM 880 N N . PRO A 1 114 ? -4.381 9.530 -6.705 1.00 92.50 114 PRO A N 1
ATOM 881 C CA . PRO A 1 114 ? -4.904 8.495 -5.808 1.00 92.50 114 PRO A CA 1
ATOM 882 C C . PRO A 1 114 ? -4.843 8.852 -4.315 1.00 92.50 114 PRO A C 1
ATOM 884 O O . PRO A 1 114 ? -5.597 8.289 -3.524 1.00 92.50 114 PRO A O 1
ATOM 887 N N . ALA A 1 115 ? -3.976 9.780 -3.899 1.00 95.44 115 ALA A N 1
ATOM 888 C CA . ALA A 1 115 ? -3.797 10.108 -2.486 1.00 95.44 115 ALA A CA 1
ATOM 889 C C . ALA A 1 115 ? -5.024 10.798 -1.862 1.00 95.44 115 ALA A C 1
ATOM 891 O O . ALA A 1 115 ? -5.251 10.662 -0.662 1.00 95.44 115 ALA A O 1
ATOM 892 N N . ALA A 1 116 ? -5.867 11.460 -2.663 1.00 96.19 116 ALA A N 1
ATOM 893 C CA . ALA A 1 116 ? -7.155 11.971 -2.185 1.00 96.19 116 ALA A CA 1
ATOM 894 C C . ALA A 1 116 ? -8.069 10.820 -1.731 1.00 96.19 116 ALA A C 1
ATOM 896 O O . ALA A 1 116 ? -8.618 10.849 -0.633 1.00 96.19 116 ALA A O 1
ATOM 897 N N . THR A 1 117 ? -8.137 9.746 -2.525 1.00 97.44 117 THR A N 1
ATOM 898 C CA . THR A 1 117 ? -8.898 8.538 -2.181 1.00 97.44 117 THR A CA 1
ATOM 899 C C . THR A 1 117 ? -8.357 7.860 -0.924 1.00 97.44 117 THR A C 1
ATOM 901 O O . THR A 1 117 ? -9.133 7.291 -0.164 1.00 97.44 117 THR A O 1
ATOM 904 N N . VAL A 1 118 ? -7.046 7.929 -0.659 1.00 98.44 118 VAL A N 1
ATOM 905 C CA . VAL A 1 118 ? -6.479 7.421 0.602 1.00 98.44 118 VAL A CA 1
ATOM 906 C C . VAL A 1 118 ? -7.080 8.154 1.801 1.00 98.44 118 VAL A C 1
ATOM 908 O O . VAL A 1 118 ? -7.462 7.489 2.760 1.00 98.44 118 VAL A O 1
ATOM 911 N N . LEU A 1 119 ? -7.178 9.488 1.762 1.00 98.44 119 LEU A N 1
ATOM 912 C CA . LEU A 1 119 ? -7.752 10.272 2.862 1.00 98.44 119 LEU A CA 1
ATOM 913 C C . LEU A 1 119 ? -9.237 9.948 3.062 1.00 98.44 119 LEU A C 1
ATOM 915 O O . LEU A 1 119 ? -9.641 9.648 4.185 1.00 98.44 119 LEU A O 1
ATOM 919 N N . ASP A 1 120 ? -10.018 9.917 1.981 1.00 98.12 120 ASP A N 1
ATOM 920 C CA . ASP A 1 120 ? -11.451 9.599 2.042 1.00 98.12 120 ASP A CA 1
ATOM 921 C C . ASP A 1 120 ? -11.701 8.194 2.622 1.00 98.12 120 ASP A C 1
ATOM 923 O O . ASP A 1 120 ? -12.569 7.989 3.477 1.00 98.12 120 ASP A O 1
ATOM 927 N N . GLU A 1 121 ? -10.910 7.207 2.191 1.00 98.38 121 GLU A N 1
ATOM 928 C CA . GLU A 1 121 ? -11.007 5.839 2.697 1.00 98.38 121 GLU A CA 1
ATOM 929 C C . GLU A 1 121 ? -10.512 5.712 4.138 1.00 98.38 121 GLU A C 1
ATOM 931 O O . GLU A 1 121 ? -11.084 4.939 4.910 1.00 98.38 121 GLU A O 1
ATOM 936 N N . TRP A 1 122 ? -9.488 6.475 4.527 1.00 98.75 122 TRP A N 1
ATOM 937 C CA . TRP A 1 122 ? -8.983 6.485 5.896 1.00 98.75 122 TRP A CA 1
ATOM 938 C C . TRP A 1 122 ? -10.049 7.027 6.853 1.00 98.75 122 TRP A C 1
ATOM 940 O O . TRP A 1 122 ? -10.387 6.348 7.823 1.00 98.75 122 TRP A O 1
ATOM 950 N N . GLU A 1 123 ? -10.659 8.171 6.530 1.00 98.81 123 GLU A N 1
ATOM 951 C CA . GLU A 1 123 ? -11.763 8.770 7.296 1.00 98.81 123 GLU A CA 1
ATOM 952 C C . GLU A 1 123 ? -12.956 7.819 7.419 1.00 98.81 123 GLU A C 1
ATOM 954 O O . GLU A 1 123 ? -13.491 7.602 8.512 1.00 98.81 123 GLU A O 1
ATOM 959 N N . SER A 1 124 ? -13.358 7.209 6.299 1.00 98.56 124 SER A N 1
ATOM 960 C CA . SER A 1 124 ? -14.485 6.277 6.265 1.00 98.56 124 SER A CA 1
ATOM 961 C C . SER A 1 124 ? -14.228 5.037 7.124 1.00 98.56 124 SER A C 1
ATOM 963 O O . SER A 1 124 ? -15.116 4.605 7.865 1.00 98.56 124 SER A O 1
ATOM 965 N N . VAL A 1 125 ? -13.019 4.471 7.058 1.00 98.69 125 VAL A N 1
ATOM 966 C CA . VAL A 1 125 ? -12.651 3.294 7.852 1.00 98.69 125 VAL A CA 1
ATOM 967 C C . VAL A 1 125 ? -12.554 3.630 9.337 1.00 98.69 125 VAL A C 1
ATOM 969 O O . VAL A 1 125 ? -13.070 2.856 10.142 1.00 98.69 125 VAL A O 1
ATOM 972 N N . LEU A 1 126 ? -11.958 4.764 9.722 1.00 98.75 126 LEU A N 1
ATOM 973 C CA . LEU A 1 126 ? -11.897 5.174 11.131 1.00 98.75 126 LEU A CA 1
ATOM 974 C C . LEU A 1 126 ? -13.293 5.410 11.709 1.00 98.75 126 LEU A C 1
ATOM 976 O O . LEU A 1 126 ? -13.605 4.877 12.773 1.00 98.75 126 LEU A O 1
ATOM 980 N N . THR A 1 127 ? -14.153 6.107 10.964 1.00 98.62 127 THR A N 1
ATOM 981 C CA . THR A 1 127 ? -15.552 6.341 11.353 1.00 98.62 127 THR A CA 1
ATOM 982 C C . THR A 1 127 ? -16.299 5.024 11.559 1.00 98.62 127 THR A C 1
ATOM 984 O O . THR A 1 127 ? -16.998 4.846 12.558 1.00 98.62 127 THR A O 1
ATOM 987 N N . GLY A 1 128 ? -16.137 4.076 10.632 1.00 98.31 128 GLY A N 1
ATOM 988 C CA . GLY A 1 128 ? -16.757 2.758 10.734 1.00 98.31 128 GLY A CA 1
ATOM 989 C C . GLY A 1 128 ? -16.234 1.950 11.921 1.00 98.31 128 GLY A C 1
ATOM 990 O O . GLY A 1 128 ? -17.028 1.418 12.688 1.00 98.31 128 GLY A O 1
ATOM 991 N N . LEU A 1 129 ? -14.914 1.906 12.126 1.00 98.19 129 LEU A N 1
ATOM 992 C CA . LEU A 1 129 ? -14.292 1.212 13.261 1.00 98.19 129 LEU A CA 1
ATOM 993 C C . LEU A 1 129 ? -14.734 1.776 14.620 1.00 98.19 129 LEU A C 1
ATOM 995 O O . LEU A 1 129 ? -14.875 1.015 15.576 1.00 98.19 129 LEU A O 1
ATOM 999 N N . GLU A 1 130 ? -14.944 3.087 14.713 1.00 97.31 130 GLU A N 1
ATOM 1000 C CA . GLU A 1 130 ? -15.388 3.752 15.939 1.00 97.31 130 GLU A CA 1
ATOM 1001 C C . GLU A 1 130 ? -16.874 3.504 16.245 1.00 97.31 130 GLU A C 1
ATOM 1003 O O . GLU A 1 130 ? -17.240 3.259 17.401 1.00 97.31 130 GLU A O 1
ATOM 1008 N N . ALA A 1 131 ? -17.727 3.538 15.215 1.00 96.81 131 ALA A N 1
ATOM 1009 C CA . ALA A 1 131 ? -19.171 3.371 15.358 1.00 96.81 131 ALA A CA 1
ATOM 1010 C C . ALA A 1 131 ? -19.598 1.896 15.466 1.00 96.81 131 ALA A C 1
ATOM 1012 O O . ALA A 1 131 ? -20.241 1.504 16.441 1.00 96.81 131 ALA A O 1
ATOM 1013 N N . ASP A 1 132 ? -19.254 1.090 14.461 1.00 96.31 132 ASP A N 1
ATOM 1014 C CA . ASP A 1 132 ? -19.536 -0.344 14.382 1.00 96.31 132 ASP A CA 1
ATOM 1015 C C . ASP A 1 132 ? -18.545 -1.013 13.409 1.00 96.31 132 ASP A C 1
ATOM 1017 O O . ASP A 1 132 ? -18.718 -0.901 12.186 1.00 96.31 132 ASP A O 1
ATOM 1021 N N . PRO A 1 133 ? -17.533 -1.751 13.915 1.00 96.62 133 PRO A N 1
ATOM 1022 C CA . PRO A 1 133 ? -16.534 -2.406 13.080 1.00 96.62 133 PRO A CA 1
ATOM 1023 C C . PRO A 1 133 ? -17.122 -3.270 11.961 1.00 96.62 133 PRO A C 1
ATOM 1025 O O . PRO A 1 133 ? -16.521 -3.349 10.892 1.00 96.62 133 PRO A O 1
ATOM 1028 N N . ALA A 1 134 ? -18.307 -3.870 12.135 1.00 95.69 134 ALA A N 1
ATOM 1029 C CA . ALA A 1 134 ? -18.924 -4.706 11.103 1.00 95.69 134 ALA A CA 1
ATOM 1030 C C . ALA A 1 134 ? -19.191 -3.949 9.784 1.00 95.69 134 ALA A C 1
ATOM 1032 O O . ALA A 1 134 ? -19.221 -4.567 8.715 1.00 95.69 134 ALA A O 1
ATOM 1033 N N . THR A 1 135 ? -19.325 -2.619 9.841 1.00 97.62 135 THR A N 1
ATOM 1034 C CA . THR A 1 135 ? -19.575 -1.740 8.683 1.00 97.62 135 THR A CA 1
ATOM 1035 C C . THR A 1 135 ? -18.385 -1.604 7.729 1.00 97.62 135 THR A C 1
ATOM 1037 O O . THR A 1 135 ? -18.558 -1.154 6.596 1.00 97.62 135 THR A O 1
ATOM 1040 N N . VAL A 1 136 ? -17.185 -2.013 8.151 1.00 98.44 136 VAL A N 1
ATOM 1041 C CA . VAL A 1 136 ? -15.960 -1.967 7.332 1.00 98.44 136 VAL A CA 1
ATOM 1042 C C . VAL A 1 136 ? -15.442 -3.362 6.973 1.00 98.44 136 VAL A C 1
ATOM 1044 O O . VAL A 1 136 ? -14.314 -3.514 6.504 1.00 98.44 136 VAL A O 1
ATOM 1047 N N . ALA A 1 137 ? -16.257 -4.403 7.169 1.00 98.12 137 ALA A N 1
ATOM 1048 C CA . ALA A 1 137 ? -15.905 -5.793 6.872 1.00 98.12 137 ALA A CA 1
ATOM 1049 C C . ALA A 1 137 ? -15.673 -6.075 5.374 1.00 98.12 137 ALA A C 1
ATOM 1051 O O . ALA A 1 137 ? -15.155 -7.130 5.023 1.00 98.12 137 ALA A O 1
ATOM 1052 N N . ASP A 1 138 ? -16.065 -5.165 4.486 1.00 98.25 138 ASP A N 1
ATOM 1053 C CA . ASP A 1 138 ? -15.757 -5.211 3.055 1.00 98.25 138 ASP A CA 1
ATOM 1054 C C . ASP A 1 138 ? -14.356 -4.656 2.732 1.00 98.25 138 ASP A C 1
ATOM 1056 O O . ASP A 1 138 ? -13.872 -4.808 1.614 1.00 98.25 138 ASP A O 1
ATOM 1060 N N . ARG A 1 139 ? -13.686 -4.009 3.692 1.00 98.06 139 ARG A N 1
ATOM 1061 C CA . ARG A 1 139 ? -12.431 -3.266 3.477 1.00 98.06 139 ARG A CA 1
ATOM 1062 C C . ARG A 1 139 ? -11.320 -3.654 4.445 1.00 98.06 139 ARG A C 1
ATOM 1064 O O . ARG A 1 139 ? -10.150 -3.588 4.074 1.00 98.06 139 ARG A O 1
ATOM 1071 N N . VAL A 1 140 ? -11.651 -4.084 5.660 1.00 98.44 140 VAL A N 1
ATOM 1072 C CA . VAL A 1 140 ? -10.685 -4.385 6.723 1.00 98.44 140 VAL A CA 1
ATOM 1073 C C . VAL A 1 140 ? -10.608 -5.894 6.958 1.00 98.44 140 VAL A C 1
ATOM 1075 O O . VAL A 1 140 ? -11.545 -6.503 7.471 1.00 98.44 140 VAL A O 1
ATOM 1078 N N . ASP A 1 141 ? -9.464 -6.501 6.617 1.00 98.38 141 ASP A N 1
ATOM 1079 C CA . ASP A 1 141 ? -9.276 -7.963 6.626 1.00 98.38 141 ASP A CA 1
ATOM 1080 C C . ASP A 1 141 ? -9.616 -8.630 7.966 1.00 98.38 141 ASP A C 1
ATOM 1082 O O . ASP A 1 141 ? -10.232 -9.695 7.984 1.00 98.38 141 ASP A O 1
ATOM 1086 N N . TRP A 1 142 ? -9.210 -8.042 9.099 1.00 97.94 142 TRP A N 1
ATOM 1087 C CA . TRP A 1 142 ? -9.453 -8.665 10.405 1.00 97.94 142 TRP A CA 1
ATOM 1088 C C . TRP A 1 142 ? -10.942 -8.680 10.760 1.00 97.94 142 TRP A C 1
ATOM 1090 O O . TRP A 1 142 ? -11.421 -9.684 11.279 1.00 97.94 142 TRP A O 1
ATOM 1100 N N . VAL A 1 143 ? -11.684 -7.630 10.395 1.00 98.19 143 VAL A N 1
ATOM 1101 C CA . VAL A 1 143 ? -13.139 -7.558 10.572 1.00 98.19 143 VAL A CA 1
ATOM 1102 C C . VAL A 1 143 ? -13.830 -8.568 9.653 1.00 98.19 143 VAL A C 1
ATOM 1104 O O . VAL A 1 143 ? -14.684 -9.338 10.095 1.00 98.19 143 VAL A O 1
ATOM 1107 N N . ALA A 1 144 ? -13.430 -8.618 8.377 1.00 98.19 144 ALA A N 1
ATOM 1108 C CA . ALA A 1 144 ? -13.959 -9.569 7.400 1.00 98.19 144 ALA A CA 1
ATOM 1109 C C . ALA A 1 144 ? -13.780 -11.020 7.872 1.00 98.19 144 ALA A C 1
ATOM 1111 O O . ALA A 1 144 ? -14.710 -11.834 7.831 1.00 98.19 144 ALA A O 1
ATOM 1112 N N . LYS A 1 145 ? -12.575 -11.327 8.363 1.00 97.69 145 LYS A N 1
ATOM 1113 C CA . LYS A 1 145 ? -12.206 -12.636 8.893 1.00 97.69 145 LYS A CA 1
ATOM 1114 C C . LYS A 1 145 ? -12.935 -12.952 10.192 1.00 97.69 145 LYS A C 1
ATOM 1116 O O . LYS A 1 145 ? -13.425 -14.067 10.325 1.00 97.69 145 LYS A O 1
ATOM 1121 N N . GLN A 1 146 ? -13.048 -12.004 11.119 1.00 96.81 146 GLN A N 1
ATOM 1122 C CA . GLN A 1 146 ? -13.797 -12.204 12.358 1.00 96.81 146 GLN A CA 1
ATOM 1123 C C . GLN A 1 146 ? -15.251 -12.575 12.056 1.00 96.81 146 GLN A C 1
ATOM 1125 O O . GLN A 1 146 ? -15.703 -13.625 12.505 1.00 96.81 146 GLN A O 1
ATOM 1130 N N . ARG A 1 147 ? -15.930 -11.813 11.187 1.00 96.94 147 ARG A N 1
ATOM 1131 C CA . ARG A 1 147 ? -17.305 -12.107 10.749 1.00 96.94 147 ARG A CA 1
ATOM 1132 C C . ARG A 1 147 ? -17.446 -13.516 10.160 1.00 96.94 147 ARG A C 1
ATOM 1134 O O . ARG A 1 147 ? -18.434 -14.205 10.411 1.00 96.94 147 ARG A O 1
ATOM 1141 N N . LEU A 1 148 ? -16.468 -13.957 9.366 1.00 96.94 148 LEU A N 1
ATOM 1142 C CA . LEU A 1 148 ? -16.439 -15.311 8.804 1.00 96.94 148 LEU A CA 1
ATOM 1143 C C . LEU A 1 148 ? -16.308 -16.387 9.896 1.00 96.94 148 LEU A C 1
ATOM 1145 O O . LEU A 1 148 ? -17.032 -17.387 9.851 1.00 96.94 148 LEU A O 1
ATOM 1149 N N . LEU A 1 149 ? -15.378 -16.199 10.835 1.00 97.25 149 LEU A N 1
ATOM 1150 C CA . LEU A 1 149 ? -15.076 -17.162 11.895 1.00 97.25 149 LEU A CA 1
ATOM 1151 C C . LEU A 1 149 ? -16.215 -17.255 12.915 1.00 97.25 149 LEU A C 1
ATOM 1153 O O . LEU A 1 149 ? -16.653 -18.362 13.214 1.00 97.25 149 LEU A O 1
ATOM 1157 N N . GLU A 1 150 ? -16.758 -16.125 13.362 1.00 96.94 150 GLU A N 1
ATOM 1158 C CA . GLU A 1 150 ? -17.921 -16.074 14.259 1.00 96.94 150 GLU A CA 1
ATOM 1159 C C . GLU A 1 150 ? -19.145 -16.717 13.604 1.00 96.94 150 GLU A C 1
ATOM 1161 O O . GLU A 1 150 ? -19.775 -17.597 14.185 1.00 96.94 150 GLU A O 1
ATOM 1166 N N . GLY A 1 151 ? -19.407 -16.415 12.328 1.00 96.94 151 GLY A N 1
ATOM 1167 C CA . GLY A 1 151 ? -20.480 -17.083 11.597 1.00 96.94 151 GLY A CA 1
ATOM 1168 C C . GLY A 1 151 ? -20.278 -18.602 11.483 1.00 96.94 151 GLY A C 1
ATOM 1169 O O . GLY A 1 151 ? -21.253 -19.353 11.442 1.00 96.94 151 GLY A O 1
ATOM 1170 N N . TYR A 1 152 ? -19.034 -19.087 11.413 1.00 97.31 152 TYR A N 1
ATOM 1171 C CA . TYR A 1 152 ? -18.746 -20.524 11.462 1.00 97.31 152 TYR A CA 1
ATOM 1172 C C . TYR A 1 152 ? -19.001 -21.102 12.860 1.00 97.31 152 TYR A C 1
ATOM 1174 O O . TYR A 1 152 ? -19.600 -22.174 12.965 1.00 97.31 152 TYR A O 1
ATOM 1182 N N . MET A 1 153 ? -18.589 -20.392 13.913 1.00 97.94 153 MET A N 1
ATOM 1183 C CA . MET A 1 153 ? -18.844 -20.770 15.305 1.00 97.94 153 MET A CA 1
ATOM 1184 C C . MET A 1 153 ? -20.335 -20.935 15.574 1.00 97.94 153 MET A C 1
ATOM 1186 O O . MET A 1 153 ? -20.746 -22.000 16.037 1.00 97.94 153 MET A O 1
ATOM 1190 N N . ASP A 1 154 ? -21.140 -19.949 15.185 1.00 97.88 154 ASP A N 1
ATOM 1191 C CA . ASP A 1 154 ? -22.589 -19.954 15.390 1.00 97.88 154 ASP A CA 1
ATOM 1192 C C . ASP A 1 154 ? -23.267 -21.112 14.651 1.00 97.88 154 ASP A C 1
ATOM 1194 O O . ASP A 1 154 ? -24.115 -21.811 15.206 1.00 97.88 154 ASP A O 1
ATOM 1198 N N . ARG A 1 155 ? -22.865 -21.370 13.398 1.00 97.62 155 ARG A N 1
ATOM 1199 C CA . ARG A 1 155 ? -23.447 -22.450 12.583 1.00 97.62 155 ARG A CA 1
ATOM 1200 C C . ARG A 1 155 ? -23.097 -23.848 13.079 1.00 97.62 155 ARG A C 1
ATOM 1202 O O . ARG A 1 155 ? -23.873 -24.775 12.856 1.00 97.62 155 ARG A O 1
ATOM 1209 N N . HIS A 1 156 ? -21.922 -24.023 13.677 1.00 96.88 156 HIS A N 1
ATOM 1210 C CA . HIS A 1 156 ? -21.407 -25.343 14.046 1.00 96.88 156 HIS A CA 1
ATOM 1211 C C . HIS A 1 156 ? -21.374 -25.598 15.556 1.00 96.88 156 HIS A C 1
ATOM 1213 O O . HIS A 1 156 ? -21.052 -26.716 15.956 1.00 96.88 156 HIS A O 1
ATOM 1219 N N . GLY A 1 157 ? -21.726 -24.606 16.381 1.00 96.62 15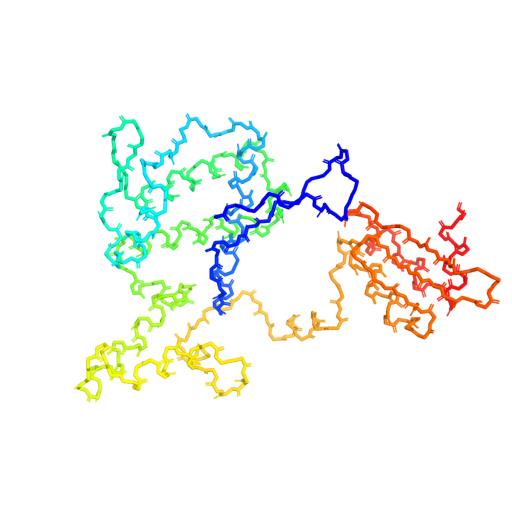7 GLY A N 1
ATOM 1220 C CA . GLY A 1 157 ? -21.727 -24.713 17.839 1.00 96.62 157 GLY A CA 1
ATOM 1221 C C . GLY A 1 157 ? -20.330 -24.948 18.414 1.00 96.62 157 GLY A C 1
ATOM 1222 O O . GLY A 1 157 ? -20.165 -25.792 19.292 1.00 96.62 157 GLY A O 1
ATOM 1223 N N . VAL A 1 158 ? -19.318 -24.258 17.879 1.00 97.06 158 VAL A N 1
ATOM 1224 C CA . VAL A 1 158 ? -17.903 -24.440 18.251 1.00 97.06 158 VAL A CA 1
ATOM 1225 C C . VAL A 1 158 ? -17.300 -23.170 18.845 1.00 97.06 158 VAL A C 1
ATOM 1227 O O . VAL A 1 158 ? -17.793 -22.072 18.611 1.00 97.06 158 VAL A O 1
ATOM 1230 N N . GLY A 1 159 ? -16.222 -23.328 19.613 1.00 95.44 159 GLY A N 1
ATOM 1231 C CA . GLY A 1 159 ? -15.463 -22.225 20.206 1.00 95.44 159 GLY A CA 1
ATOM 1232 C C . GLY A 1 159 ? -14.210 -21.845 19.409 1.00 95.44 159 GLY A C 1
ATOM 1233 O O . GLY A 1 159 ? -13.832 -22.527 18.457 1.00 95.44 159 GLY A O 1
ATOM 1234 N N . TRP A 1 160 ? -13.519 -20.798 19.869 1.00 95.31 160 TRP A N 1
ATOM 1235 C CA . TRP A 1 160 ? -12.232 -20.342 19.319 1.00 95.31 160 TRP A CA 1
ATOM 1236 C C . TRP A 1 160 ? -11.112 -21.397 19.381 1.00 95.31 160 TRP A C 1
ATOM 1238 O O . TRP A 1 160 ? -10.185 -21.341 18.578 1.00 95.31 160 TRP A O 1
ATOM 1248 N N . ASP A 1 161 ? -11.223 -22.383 20.278 1.00 95.88 161 ASP A N 1
ATOM 1249 C CA . ASP A 1 161 ? -10.246 -23.472 20.434 1.00 95.88 161 ASP A CA 1
ATOM 1250 C C . ASP A 1 161 ? -10.423 -24.622 19.414 1.00 95.88 161 ASP A C 1
ATOM 1252 O O . ASP A 1 161 ? -9.635 -25.573 19.395 1.00 95.88 161 ASP A O 1
ATOM 1256 N N . ASP A 1 162 ? -11.456 -24.579 18.560 1.00 97.38 162 ASP A N 1
ATOM 1257 C CA . ASP A 1 162 ? -11.710 -25.630 17.569 1.00 97.38 162 ASP A CA 1
ATOM 1258 C C . ASP A 1 162 ? -10.692 -25.574 16.414 1.00 97.38 162 ASP A C 1
ATOM 1260 O O . ASP A 1 162 ? -10.513 -24.559 15.738 1.00 97.38 162 ASP A O 1
ATOM 1264 N N . GLN A 1 163 ? -10.051 -26.709 16.124 1.00 96.88 163 GLN A N 1
ATOM 1265 C CA . GLN A 1 163 ? -9.040 -26.821 15.064 1.00 96.88 163 GLN A CA 1
ATOM 1266 C C . GLN A 1 163 ? -9.580 -26.480 13.664 1.00 96.88 163 GLN A C 1
ATOM 1268 O O . GLN A 1 163 ? -8.823 -26.050 12.790 1.00 96.88 163 GLN A O 1
ATOM 1273 N N . ARG A 1 164 ? -10.889 -26.629 13.429 1.00 96.19 164 ARG A N 1
ATOM 1274 C CA . ARG A 1 164 ? -11.525 -26.247 12.161 1.00 96.19 164 ARG A CA 1
ATOM 1275 C C . ARG A 1 164 ? -11.548 -24.734 11.975 1.00 96.19 164 ARG A C 1
ATOM 1277 O O . ARG A 1 164 ? -11.380 -24.286 10.843 1.00 96.19 164 ARG A O 1
ATOM 1284 N N . LEU A 1 165 ? -11.688 -23.956 13.054 1.00 96.62 165 LEU A N 1
ATOM 1285 C CA . LEU A 1 165 ? -11.570 -22.497 12.990 1.00 96.62 165 LEU A CA 1
ATOM 1286 C C . LEU A 1 165 ? -10.157 -22.079 12.591 1.00 96.62 165 LEU A C 1
ATOM 1288 O O . LEU A 1 165 ? -10.003 -21.233 11.715 1.00 96.62 165 LEU A O 1
ATOM 1292 N N . ALA A 1 166 ? -9.133 -22.704 13.179 1.00 95.25 166 ALA A N 1
ATOM 1293 C CA . ALA A 1 166 ? -7.742 -22.448 12.808 1.00 95.25 166 ALA A CA 1
ATOM 1294 C C . ALA A 1 166 ? -7.484 -22.774 11.325 1.00 95.25 166 ALA A C 1
ATOM 1296 O O . ALA A 1 166 ? -6.868 -21.984 10.607 1.00 95.25 166 ALA A O 1
ATOM 1297 N N . GLY A 1 167 ? -8.026 -23.899 10.841 1.00 96.25 167 GLY A N 1
ATOM 1298 C CA . GLY A 1 167 ? -7.989 -24.264 9.424 1.00 96.25 167 GLY A CA 1
ATOM 1299 C C . GLY A 1 167 ? -8.670 -23.229 8.522 1.00 96.25 167 GLY A C 1
ATOM 1300 O O . GLY A 1 167 ? -8.098 -22.835 7.507 1.00 96.25 167 GLY A O 1
ATOM 1301 N N . LEU A 1 168 ? -9.849 -22.735 8.908 1.00 96.25 168 LEU A N 1
ATOM 1302 C CA . LEU A 1 168 ? -10.580 -21.704 8.166 1.00 96.25 168 LEU A CA 1
ATOM 1303 C C . LEU A 1 168 ? -9.848 -20.351 8.173 1.00 96.25 168 LEU A C 1
ATOM 1305 O O . LEU A 1 168 ? -9.776 -19.681 7.144 1.00 96.25 168 LEU A O 1
ATOM 1309 N N . ALA A 1 169 ? -9.255 -19.969 9.307 1.00 95.94 169 ALA A N 1
ATOM 1310 C CA . ALA A 1 169 ? -8.464 -18.749 9.442 1.00 95.94 169 ALA A CA 1
ATOM 1311 C C . ALA A 1 169 ? -7.214 -18.767 8.548 1.00 95.94 169 ALA A C 1
ATOM 1313 O O . ALA A 1 169 ? -6.841 -17.725 8.003 1.00 95.94 169 ALA A O 1
ATOM 1314 N N . LEU A 1 170 ? -6.594 -19.942 8.371 1.00 96.19 170 LEU A N 1
ATOM 1315 C CA . LEU A 1 170 ? -5.508 -20.149 7.412 1.00 96.19 170 LEU A CA 1
ATOM 1316 C C . LEU A 1 170 ? -6.023 -20.129 5.968 1.00 96.19 170 LEU A C 1
ATOM 1318 O O . LEU A 1 170 ? -5.422 -19.475 5.120 1.00 96.19 170 LEU A O 1
ATOM 1322 N N . GLN A 1 171 ? -7.146 -20.800 5.693 1.00 96.25 171 GLN A N 1
ATOM 1323 C CA . GLN A 1 171 ? -7.749 -20.855 4.358 1.00 96.25 171 GLN A CA 1
ATOM 1324 C C . GLN A 1 171 ? -8.172 -19.473 3.841 1.00 96.25 171 GLN A C 1
ATOM 1326 O O . GLN A 1 171 ? -8.224 -19.271 2.628 1.00 96.25 171 GLN A O 1
ATOM 1331 N N . TYR A 1 172 ? -8.437 -18.512 4.736 1.00 97.25 172 TYR A N 1
ATOM 1332 C CA . TYR A 1 172 ? -8.640 -17.108 4.361 1.00 97.25 172 TYR A CA 1
ATOM 1333 C C . TYR A 1 172 ? -7.534 -16.616 3.434 1.00 97.25 172 TYR A C 1
ATOM 1335 O O . TYR A 1 172 ? -7.843 -15.969 2.449 1.00 97.25 172 TYR A O 1
ATOM 1343 N N . HIS A 1 173 ? -6.287 -17.015 3.691 1.00 97.00 173 HIS A N 1
ATOM 1344 C CA . HIS A 1 173 ? -5.088 -16.588 2.970 1.00 97.00 173 HIS A CA 1
ATOM 1345 C C . HIS A 1 173 ? -4.631 -17.539 1.853 1.00 97.00 173 HIS A C 1
ATOM 1347 O O . HIS A 1 173 ? -3.495 -17.443 1.391 1.00 97.00 173 HIS A O 1
ATOM 1353 N N . ASP A 1 174 ? -5.474 -18.475 1.412 1.00 96.75 174 ASP A N 1
ATOM 1354 C CA . ASP A 1 174 ? -5.147 -19.327 0.263 1.00 96.75 174 ASP A CA 1
ATOM 1355 C C . ASP A 1 174 ? -5.207 -18.512 -1.037 1.00 96.75 174 ASP A C 1
ATOM 1357 O O . ASP A 1 174 ? -6.263 -18.020 -1.401 1.00 96.75 174 ASP A O 1
ATOM 1361 N N . LEU A 1 175 ? -4.092 -18.395 -1.763 1.00 94.44 175 LEU A N 1
ATOM 1362 C CA . LEU A 1 175 ? -4.021 -17.609 -3.006 1.00 94.44 175 LEU A CA 1
ATOM 1363 C C . LEU A 1 175 ? -4.574 -18.341 -4.238 1.00 94.44 175 LEU A C 1
ATOM 1365 O O . LEU A 1 175 ? -4.624 -17.776 -5.329 1.00 94.44 175 LEU A O 1
ATOM 1369 N N . ARG A 1 176 ? -4.932 -19.625 -4.116 1.00 94.00 176 ARG A N 1
ATOM 1370 C CA . ARG A 1 176 ? -5.430 -20.390 -5.263 1.00 94.00 176 ARG A CA 1
ATOM 1371 C C . ARG A 1 176 ? -6.871 -19.980 -5.573 1.00 94.00 176 ARG A C 1
ATOM 1373 O O . ARG A 1 176 ? -7.714 -20.040 -4.667 1.00 94.00 176 ARG A O 1
ATOM 1380 N N . PRO A 1 177 ? -7.189 -19.690 -6.850 1.00 86.12 177 PRO A N 1
ATOM 1381 C CA . PRO A 1 177 ? -8.553 -19.391 -7.265 1.00 86.12 177 PRO A CA 1
ATOM 1382 C C . PRO A 1 177 ? -9.541 -20.451 -6.774 1.00 86.12 177 PRO A C 1
ATOM 1384 O O . PRO A 1 177 ? -9.244 -21.652 -6.771 1.00 86.12 177 PRO A O 1
ATOM 1387 N N . HIS A 1 178 ? -10.715 -20.001 -6.335 1.00 85.38 178 HIS A N 1
ATOM 1388 C CA . HIS A 1 178 ? -11.809 -20.826 -5.803 1.00 85.38 178 HIS A CA 1
ATOM 1389 C C . HIS A 1 178 ? -11.533 -21.555 -4.472 1.00 85.38 178 HIS A C 1
ATOM 1391 O O . HIS A 1 178 ? -12.475 -22.129 -3.909 1.00 85.38 178 HIS A O 1
ATOM 1397 N N . ARG A 1 179 ? -10.296 -21.536 -3.950 1.00 90.88 179 ARG A N 1
ATOM 1398 C CA . ARG A 1 179 ? -9.942 -22.087 -2.627 1.00 90.88 179 ARG A CA 1
ATOM 1399 C C . ARG A 1 179 ? -9.875 -21.024 -1.539 1.00 90.88 179 ARG A C 1
ATOM 1401 O O . ARG A 1 179 ? -10.241 -21.340 -0.404 1.00 90.88 179 ARG A O 1
ATOM 1408 N N . SER A 1 180 ? -9.456 -19.812 -1.905 1.00 91.19 180 SER A N 1
ATOM 1409 C CA . SER A 1 180 ? -9.558 -18.612 -1.075 1.00 91.19 180 SER A CA 1
ATOM 1410 C C . SER A 1 180 ? -10.983 -18.461 -0.550 1.00 91.19 180 SER A C 1
ATOM 1412 O O . SER A 1 180 ? -11.947 -18.433 -1.323 1.00 91.19 180 SER A O 1
ATOM 1414 N N . VAL A 1 181 ? -11.143 -18.379 0.772 1.00 94.06 181 VAL A N 1
ATOM 1415 C CA . VAL A 1 181 ? -12.440 -17.991 1.352 1.00 94.06 181 VAL A CA 1
ATOM 1416 C C . VAL A 1 181 ? -12.600 -16.475 1.410 1.00 94.06 181 VAL A C 1
ATOM 1418 O O . VAL A 1 181 ? -13.736 -16.018 1.513 1.00 94.06 181 VAL A O 1
ATOM 1421 N N . ALA A 1 182 ? -11.519 -15.697 1.275 1.00 93.50 182 ALA A N 1
ATOM 1422 C CA . ALA A 1 182 ? -11.590 -14.238 1.196 1.00 93.50 182 ALA A CA 1
ATOM 1423 C C . ALA A 1 182 ? -12.372 -13.766 -0.041 1.00 93.50 182 ALA A C 1
ATOM 1425 O O . ALA A 1 182 ? -13.146 -12.818 0.046 1.00 93.50 182 ALA A O 1
ATOM 1426 N N . ASP A 1 183 ? -12.325 -14.511 -1.146 1.00 89.69 183 ASP A N 1
ATOM 1427 C CA . ASP A 1 183 ? -13.117 -14.214 -2.352 1.00 89.69 183 ASP A CA 1
ATOM 1428 C C . ASP A 1 183 ? -14.636 -14.284 -2.093 1.00 89.69 183 ASP A C 1
ATOM 1430 O O . ASP A 1 183 ? -15.445 -13.807 -2.885 1.00 89.69 183 ASP A O 1
ATOM 1434 N N . ARG A 1 184 ? -15.049 -14.904 -0.978 1.00 90.62 184 ARG A N 1
ATOM 1435 C CA . ARG A 1 184 ? -16.454 -15.146 -0.619 1.00 90.62 184 ARG A CA 1
ATOM 1436 C C . ARG A 1 184 ? -16.959 -14.247 0.506 1.00 90.62 184 ARG A C 1
ATOM 1438 O O . ARG A 1 184 ? -18.140 -14.325 0.835 1.00 90.62 184 ARG A O 1
ATOM 1445 N N . VAL A 1 185 ? -16.103 -13.414 1.105 1.00 94.00 185 VAL A N 1
ATOM 1446 C CA . VAL A 1 185 ? -16.503 -12.506 2.200 1.00 94.00 185 VAL A CA 1
ATOM 1447 C C . VAL A 1 185 ? -16.899 -11.113 1.708 1.00 94.00 185 VAL A C 1
ATOM 1449 O O . VAL A 1 185 ? -17.220 -10.262 2.530 1.00 94.00 185 VAL A O 1
ATOM 1452 N N . GLY A 1 186 ? -16.923 -10.888 0.391 1.00 95.25 186 GLY A N 1
ATOM 1453 C CA . GLY A 1 186 ? -17.380 -9.630 -0.201 1.00 95.25 186 GLY A CA 1
ATOM 1454 C C . GLY A 1 186 ? -16.408 -8.473 0.016 1.00 95.25 186 GLY A C 1
ATOM 1455 O O . GLY A 1 186 ? -16.847 -7.372 0.335 1.00 95.25 186 GLY A O 1
ATOM 1456 N N . LEU A 1 187 ? -15.101 -8.727 -0.117 1.00 97.50 187 LEU A N 1
ATOM 1457 C CA . LEU A 1 187 ? -14.100 -7.663 -0.089 1.00 97.50 187 LEU A CA 1
ATOM 1458 C C . LEU A 1 187 ? -14.268 -6.749 -1.306 1.00 97.50 187 LEU A C 1
ATOM 1460 O O . LEU A 1 187 ? -14.405 -7.218 -2.439 1.00 97.50 187 LEU A O 1
ATOM 1464 N N . ARG A 1 188 ? -14.246 -5.440 -1.069 1.00 97.62 188 ARG A N 1
ATOM 1465 C CA . ARG A 1 188 ? -14.315 -4.425 -2.113 1.00 97.62 188 ARG A CA 1
ATOM 1466 C C . ARG A 1 188 ? -12.978 -4.345 -2.842 1.00 97.62 188 ARG A C 1
ATOM 1468 O O . ARG A 1 188 ? -11.916 -4.297 -2.220 1.00 97.62 188 ARG A O 1
ATOM 1475 N N . ARG A 1 189 ? -13.057 -4.277 -4.166 1.00 96.12 189 ARG A N 1
ATOM 1476 C CA . ARG A 1 189 ? -11.907 -4.100 -5.051 1.00 96.12 189 ARG A CA 1
ATOM 1477 C C . ARG A 1 189 ? -11.714 -2.637 -5.429 1.00 96.12 189 ARG A C 1
ATOM 1479 O O . ARG A 1 189 ? -12.688 -1.892 -5.524 1.00 96.12 189 ARG A O 1
ATOM 1486 N N . ILE A 1 190 ? -10.462 -2.259 -5.648 1.00 96.50 190 ILE A N 1
ATOM 1487 C CA . ILE A 1 190 ? -10.053 -0.965 -6.218 1.00 96.50 190 ILE A CA 1
ATOM 1488 C C . ILE A 1 190 ? -9.404 -1.138 -7.596 1.00 96.50 190 ILE A C 1
ATOM 1490 O O . ILE A 1 190 ? -9.257 -0.163 -8.321 1.00 96.50 190 ILE A O 1
ATOM 1494 N N . THR A 1 191 ? -9.043 -2.371 -7.952 1.00 96.75 191 THR A N 1
ATOM 1495 C CA . THR A 1 191 ? -8.535 -2.771 -9.266 1.00 96.75 191 THR A CA 1
ATOM 1496 C C . THR A 1 191 ? -9.539 -3.656 -10.002 1.00 96.75 191 THR A C 1
ATOM 1498 O O . THR A 1 191 ? -10.483 -4.200 -9.420 1.00 96.75 191 THR A O 1
ATOM 1501 N N . THR A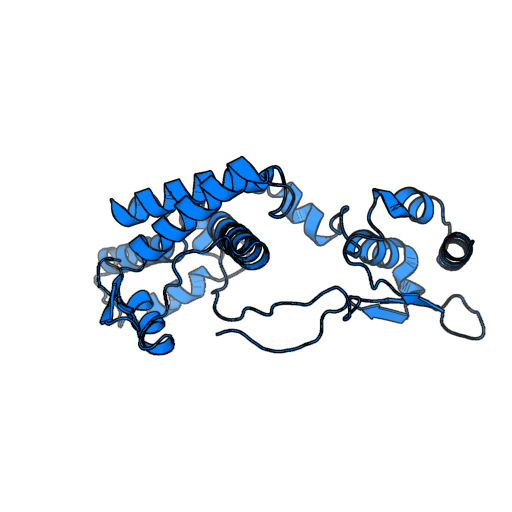 1 192 ? -9.303 -3.846 -11.293 1.00 97.56 192 THR A N 1
ATOM 1502 C CA . THR A 1 192 ? -10.004 -4.797 -12.162 1.00 97.56 192 THR A CA 1
ATOM 1503 C C . THR A 1 192 ? -9.165 -6.054 -12.409 1.00 97.56 192 THR A C 1
ATOM 1505 O O . THR A 1 192 ? -7.954 -6.072 -12.189 1.00 97.56 192 THR A O 1
ATOM 1508 N N . ASP A 1 193 ? -9.790 -7.153 -12.845 1.00 95.75 193 ASP A N 1
ATOM 1509 C CA . ASP A 1 193 ? -9.051 -8.373 -13.225 1.00 95.75 193 ASP A CA 1
ATOM 1510 C C . ASP A 1 193 ? -8.072 -8.120 -14.378 1.00 95.75 193 ASP A C 1
ATOM 1512 O O . ASP A 1 193 ? -7.000 -8.718 -14.424 1.00 95.75 193 ASP A O 1
ATOM 1516 N N . GLU A 1 194 ? -8.431 -7.220 -15.293 1.00 98.06 194 GLU A N 1
ATOM 1517 C CA . GLU A 1 194 ? -7.625 -6.883 -16.464 1.00 98.06 194 GLU A CA 1
ATOM 1518 C C . GLU A 1 194 ? -6.358 -6.107 -16.077 1.00 98.06 194 GLU A C 1
ATOM 1520 O O . GLU A 1 194 ? -5.270 -6.455 -16.533 1.00 98.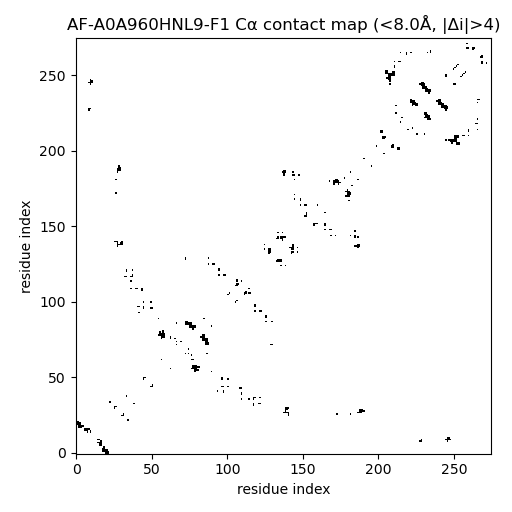06 194 GLU A O 1
ATOM 1525 N N . GLU A 1 195 ? -6.464 -5.137 -15.163 1.00 97.62 195 GLU A N 1
ATOM 1526 C CA . GLU A 1 195 ? -5.302 -4.421 -14.612 1.00 97.62 195 GLU A CA 1
ATOM 1527 C C . GLU A 1 195 ? -4.354 -5.364 -13.866 1.00 97.62 195 GLU A C 1
ATOM 1529 O O . GLU A 1 195 ? -3.138 -5.311 -14.064 1.00 97.62 195 GLU A O 1
ATOM 1534 N N . VAL A 1 196 ? -4.902 -6.265 -13.042 1.00 97.00 196 VAL A N 1
ATOM 1535 C CA . VAL A 1 196 ? -4.101 -7.259 -12.314 1.00 97.00 196 VAL A CA 1
ATOM 1536 C C . VAL A 1 196 ? -3.405 -8.208 -13.289 1.00 97.00 196 VAL A C 1
ATOM 1538 O O . VAL A 1 196 ? -2.212 -8.466 -13.136 1.00 97.00 196 VAL A O 1
ATOM 1541 N N . ALA A 1 197 ? -4.114 -8.701 -14.308 1.00 97.38 197 ALA A N 1
ATOM 1542 C CA . ALA A 1 197 ? -3.542 -9.581 -15.322 1.00 97.38 197 ALA A CA 1
ATOM 1543 C C . ALA A 1 197 ? -2.433 -8.887 -16.128 1.00 97.38 197 ALA A C 1
ATOM 1545 O O . ALA A 1 197 ? -1.386 -9.492 -16.359 1.00 97.38 197 ALA A O 1
ATOM 1546 N N . ALA A 1 198 ? -2.623 -7.619 -16.504 1.00 98.00 198 ALA A N 1
ATOM 1547 C CA . ALA A 1 198 ? -1.605 -6.833 -17.197 1.00 98.00 198 ALA A CA 1
ATOM 1548 C C . ALA A 1 198 ? -0.348 -6.638 -16.332 1.00 98.00 198 ALA A C 1
ATOM 1550 O O . ALA A 1 198 ? 0.768 -6.829 -16.816 1.00 98.00 198 ALA A O 1
ATOM 1551 N N . ALA A 1 199 ? -0.509 -6.347 -15.037 1.00 97.94 199 ALA A N 1
ATOM 1552 C CA . ALA A 1 199 ? 0.602 -6.136 -14.106 1.00 97.94 199 ALA A CA 1
ATOM 1553 C C . ALA A 1 199 ? 1.457 -7.396 -13.840 1.00 97.94 199 ALA A C 1
ATOM 1555 O O . ALA A 1 199 ? 2.557 -7.287 -13.295 1.00 97.94 199 ALA A O 1
ATOM 1556 N N . VAL A 1 200 ? 0.991 -8.593 -14.228 1.00 97.25 200 VAL A N 1
ATOM 1557 C CA . VAL A 1 200 ? 1.802 -9.826 -14.173 1.00 97.25 200 VAL A CA 1
ATOM 1558 C C . VAL A 1 200 ? 2.959 -9.774 -15.170 1.00 97.25 200 VAL A C 1
ATOM 1560 O O . VAL A 1 200 ? 4.039 -10.293 -14.880 1.00 97.25 200 VAL A O 1
ATOM 1563 N N . THR A 1 201 ? 2.745 -9.178 -16.345 1.00 96.69 201 THR A N 1
ATOM 1564 C CA . THR A 1 201 ? 3.739 -9.159 -17.427 1.00 96.69 201 THR A CA 1
ATOM 1565 C C . THR A 1 201 ? 4.318 -7.779 -17.680 1.00 96.69 201 THR A C 1
ATOM 1567 O O . THR A 1 201 ? 5.468 -7.693 -18.111 1.00 96.69 201 THR A O 1
ATOM 1570 N N . GLU A 1 202 ? 3.566 -6.715 -17.403 1.00 97.75 202 GLU A N 1
ATOM 1571 C CA . GLU A 1 202 ? 3.963 -5.341 -17.692 1.00 97.75 202 GLU A CA 1
ATOM 1572 C C . GLU A 1 202 ? 4.510 -4.614 -16.454 1.00 97.75 202 GLU A C 1
ATOM 1574 O O . GLU A 1 202 ? 3.876 -4.617 -15.397 1.00 97.75 202 GLU A O 1
ATOM 1579 N N . PRO A 1 203 ? 5.681 -3.955 -16.558 1.00 97.94 203 PRO A N 1
ATOM 15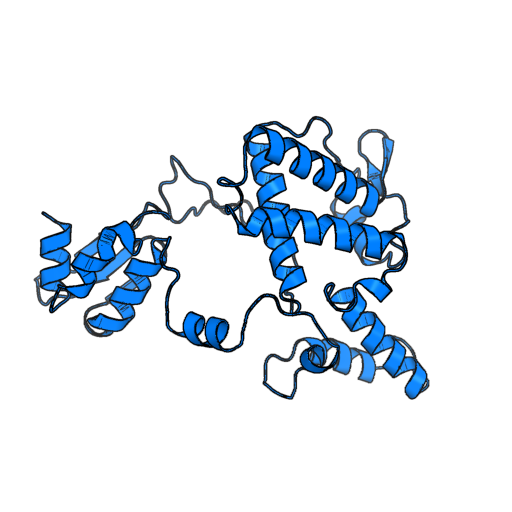80 C CA . PRO A 1 203 ? 6.196 -3.123 -15.479 1.00 97.94 203 PRO A CA 1
ATOM 1581 C C . PRO A 1 203 ? 5.420 -1.795 -15.370 1.00 97.94 203 PRO A C 1
ATOM 1583 O O . PRO A 1 203 ? 4.907 -1.306 -16.382 1.00 97.94 203 PRO A O 1
ATOM 1586 N N . PRO A 1 204 ? 5.421 -1.140 -14.191 1.00 97.25 204 PRO A N 1
ATOM 1587 C CA . PRO A 1 204 ? 4.923 0.228 -14.070 1.00 97.25 204 PRO A CA 1
ATOM 1588 C C . PRO A 1 204 ? 5.759 1.170 -14.943 1.00 97.25 204 PRO A C 1
ATOM 1590 O O . PRO A 1 204 ? 6.969 0.973 -15.109 1.00 97.25 204 PRO A O 1
ATOM 1593 N N . ASP A 1 205 ? 5.114 2.177 -15.521 1.00 97.75 205 ASP A N 1
ATOM 1594 C CA . ASP A 1 205 ? 5.675 3.012 -16.581 1.00 97.75 205 ASP A CA 1
ATOM 1595 C C . ASP A 1 205 ? 6.368 4.286 -16.083 1.00 97.75 205 ASP A C 1
ATOM 1597 O O . ASP A 1 205 ? 7.080 4.932 -16.850 1.00 97.75 205 ASP A O 1
ATOM 1601 N N . ASP A 1 206 ? 6.231 4.604 -14.805 1.00 96.44 206 ASP A N 1
ATOM 1602 C CA . ASP A 1 206 ? 6.651 5.840 -14.144 1.00 96.44 206 ASP A CA 1
ATOM 1603 C C . ASP A 1 206 ? 7.876 5.662 -13.228 1.00 96.44 206 ASP A C 1
ATOM 1605 O O . ASP A 1 206 ? 8.353 6.611 -12.606 1.00 96.44 206 ASP A O 1
ATOM 1609 N N . THR A 1 207 ? 8.465 4.465 -13.204 1.00 97.69 207 THR A N 1
ATOM 1610 C CA . THR A 1 207 ? 9.714 4.184 -12.483 1.00 97.69 207 THR A CA 1
ATOM 1611 C C . THR A 1 207 ? 10.732 3.482 -13.375 1.00 97.69 207 THR A C 1
ATOM 1613 O O . THR A 1 207 ? 10.422 2.974 -14.454 1.00 97.69 207 THR A O 1
ATOM 1616 N N . ARG A 1 208 ? 11.967 3.352 -12.883 1.00 97.75 208 ARG A N 1
ATOM 1617 C CA . ARG A 1 208 ? 13.024 2.552 -13.524 1.00 97.75 208 ARG A CA 1
ATOM 1618 C C . ARG A 1 208 ? 12.648 1.085 -13.764 1.00 97.75 208 ARG A C 1
ATOM 1620 O O . ARG A 1 208 ? 13.347 0.389 -14.501 1.00 97.75 208 ARG A O 1
ATOM 1627 N N . ALA A 1 209 ? 11.592 0.579 -13.121 1.00 98.25 209 ALA A N 1
ATOM 1628 C CA . ALA A 1 209 ? 11.094 -0.764 -13.391 1.00 98.25 209 ALA A CA 1
ATOM 1629 C C . ALA A 1 209 ? 10.619 -0.910 -14.843 1.00 98.25 209 ALA A C 1
ATOM 1631 O O . ALA A 1 209 ? 10.793 -1.995 -15.393 1.00 98.25 209 ALA A O 1
ATOM 1632 N N . TYR A 1 210 ? 10.137 0.171 -15.474 1.00 98.56 210 TYR A N 1
ATOM 1633 C CA . TYR A 1 210 ? 9.807 0.195 -16.898 1.00 98.56 210 TYR A CA 1
ATOM 1634 C C . TYR A 1 210 ? 10.989 -0.275 -17.747 1.00 98.56 210 TYR A C 1
ATOM 1636 O O . TYR A 1 210 ? 10.896 -1.292 -18.434 1.00 98.56 210 TYR A O 1
ATOM 1644 N N . PHE A 1 211 ? 12.132 0.415 -17.643 1.00 98.12 211 PHE A N 1
ATOM 1645 C CA . PHE A 1 211 ? 13.336 0.056 -18.390 1.00 98.12 211 PHE A CA 1
ATOM 1646 C C . PHE A 1 211 ? 13.758 -1.393 -18.124 1.00 98.12 211 PHE A C 1
ATOM 1648 O O . PHE A 1 211 ? 14.000 -2.142 -19.070 1.00 98.12 211 PHE A O 1
ATOM 1655 N N . ARG A 1 212 ? 13.784 -1.817 -16.850 1.00 98.12 212 ARG A N 1
ATOM 1656 C CA . ARG A 1 212 ? 14.171 -3.190 -16.480 1.00 98.12 212 ARG A CA 1
ATOM 1657 C C . ARG A 1 212 ? 13.247 -4.230 -17.117 1.00 98.12 212 ARG A C 1
ATOM 1659 O O . ARG A 1 212 ? 13.731 -5.176 -17.731 1.00 98.12 212 ARG A O 1
ATOM 1666 N N . GLY A 1 213 ? 11.935 -4.053 -16.964 1.00 97.75 213 GLY A N 1
ATOM 1667 C CA . GLY A 1 213 ? 10.927 -4.988 -17.456 1.00 97.75 213 GLY A CA 1
ATOM 1668 C C . GLY A 1 213 ? 10.925 -5.072 -18.978 1.00 97.75 213 GLY A C 1
ATOM 1669 O O . GLY A 1 213 ? 11.024 -6.171 -19.515 1.00 97.75 213 GLY A O 1
ATOM 1670 N N . ARG A 1 214 ? 10.934 -3.931 -19.683 1.00 97.88 214 ARG A N 1
ATOM 1671 C CA . ARG A 1 214 ? 10.967 -3.922 -21.155 1.00 97.88 214 ARG A CA 1
ATOM 1672 C C . ARG A 1 214 ? 12.251 -4.546 -21.715 1.00 97.88 214 ARG A C 1
ATOM 1674 O O . ARG A 1 214 ? 12.179 -5.275 -22.702 1.00 97.88 214 ARG A O 1
ATOM 1681 N N . CYS A 1 215 ? 13.407 -4.325 -21.078 1.00 97.62 215 CYS A N 1
ATOM 1682 C CA . CYS A 1 215 ? 14.653 -4.984 -21.484 1.00 97.62 215 CYS A CA 1
ATOM 1683 C C . CYS A 1 215 ? 14.576 -6.507 -21.321 1.00 97.62 215 CYS A C 1
ATOM 1685 O O . CYS A 1 215 ? 14.976 -7.237 -22.224 1.00 97.62 215 CYS A O 1
ATOM 1687 N N . LEU A 1 216 ? 14.039 -6.989 -20.194 1.00 97.12 216 LEU A N 1
ATOM 1688 C CA . LEU A 1 216 ? 13.856 -8.423 -19.951 1.00 97.12 216 LEU A CA 1
ATOM 1689 C C . LEU A 1 216 ? 12.840 -9.047 -20.915 1.00 97.12 216 LEU A C 1
ATOM 1691 O O . LEU A 1 216 ? 13.061 -10.160 -21.371 1.00 97.12 216 LEU A O 1
ATOM 1695 N N . GLN A 1 217 ? 11.764 -8.341 -21.265 1.00 96.56 217 GLN A N 1
ATOM 1696 C CA . GLN A 1 217 ? 10.780 -8.819 -22.242 1.00 96.56 217 GLN A CA 1
ATOM 1697 C C . GLN A 1 217 ? 11.375 -8.943 -23.657 1.00 96.56 217 GLN A C 1
ATOM 1699 O O . GLN A 1 217 ? 11.118 -9.930 -24.342 1.00 96.56 217 GLN A O 1
ATOM 1704 N N . ARG A 1 218 ? 12.154 -7.950 -24.115 1.00 96.12 218 ARG A N 1
ATOM 1705 C CA . ARG A 1 218 ? 12.660 -7.893 -25.503 1.00 96.12 218 ARG A CA 1
ATOM 1706 C C . ARG A 1 218 ? 13.958 -8.669 -25.713 1.00 96.12 218 ARG A C 1
ATOM 1708 O O . ARG A 1 218 ? 14.135 -9.287 -26.758 1.00 96.12 218 ARG A O 1
ATOM 1715 N N . TRP A 1 219 ? 14.864 -8.628 -24.738 1.00 96.50 219 TRP A N 1
ATOM 1716 C CA . TRP A 1 219 ? 16.254 -9.059 -24.912 1.00 96.50 219 TRP A CA 1
ATOM 1717 C C . TRP A 1 219 ? 16.729 -10.008 -23.808 1.00 96.50 219 TRP A C 1
ATOM 1719 O O . TRP A 1 219 ? 17.921 -10.053 -23.514 1.00 96.50 219 TRP A O 1
ATOM 1729 N N . ALA A 1 220 ? 15.826 -10.801 -23.213 1.00 96.19 220 ALA A N 1
ATOM 1730 C CA . ALA A 1 220 ? 16.161 -11.768 -22.157 1.00 96.19 220 ALA A CA 1
ATOM 1731 C C . ALA A 1 220 ? 17.424 -12.610 -22.444 1.00 96.19 220 ALA A C 1
ATOM 1733 O O . ALA A 1 220 ? 18.262 -12.713 -21.551 1.00 96.19 220 ALA A O 1
ATOM 1734 N N . PRO A 1 221 ? 17.630 -13.164 -23.664 1.00 96.38 221 PRO A N 1
ATOM 1735 C CA . PRO A 1 221 ? 18.821 -13.966 -23.964 1.00 96.38 221 PRO A CA 1
ATOM 1736 C C . PRO A 1 221 ? 20.148 -13.198 -23.881 1.00 96.38 221 PRO A C 1
ATOM 1738 O O . PRO A 1 221 ? 21.196 -13.818 -23.737 1.00 96.38 221 PRO A O 1
ATOM 1741 N N . GLN A 1 222 ? 20.108 -11.867 -23.984 1.00 96.19 222 GLN A N 1
ATOM 1742 C CA . GLN A 1 222 ? 21.270 -10.980 -23.899 1.00 96.19 222 GLN A CA 1
ATOM 1743 C C . GLN A 1 222 ? 21.445 -10.395 -22.491 1.00 96.19 222 GLN A C 1
ATOM 1745 O O . GLN A 1 222 ? 22.404 -9.668 -22.255 1.00 96.19 222 GLN A O 1
ATOM 1750 N N . VAL A 1 223 ? 20.542 -10.672 -21.543 1.00 96.88 223 VAL A N 1
ATOM 1751 C CA . VAL A 1 223 ? 20.632 -10.181 -20.162 1.00 96.88 223 VAL A CA 1
ATOM 1752 C C . VAL A 1 223 ? 21.249 -11.260 -19.279 1.00 96.88 223 VAL A C 1
ATOM 1754 O O . VAL A 1 223 ? 20.633 -12.283 -18.995 1.00 96.88 223 VAL A O 1
ATOM 1757 N N . VAL A 1 224 ? 22.462 -11.004 -18.792 1.00 97.00 224 VAL A N 1
ATOM 1758 C CA . VAL A 1 224 ? 23.184 -11.919 -17.893 1.00 97.00 224 VAL A CA 1
ATOM 1759 C C . VAL A 1 224 ? 22.666 -11.808 -16.461 1.00 97.00 224 VAL A C 1
ATOM 1761 O O . VAL A 1 224 ? 22.566 -12.804 -15.748 1.00 97.00 224 VAL A O 1
ATOM 1764 N N . ALA A 1 225 ? 22.356 -10.587 -16.021 1.00 97.38 225 ALA A N 1
ATOM 1765 C CA . ALA A 1 225 ? 21.848 -10.321 -14.681 1.00 97.38 225 ALA A CA 1
ATOM 1766 C C . ALA A 1 225 ? 21.019 -9.033 -14.646 1.00 97.38 225 ALA A C 1
ATOM 1768 O O . ALA A 1 225 ? 21.331 -8.059 -15.332 1.00 97.38 225 ALA A O 1
ATOM 1769 N N . ALA A 1 226 ? 20.003 -9.002 -13.785 1.00 97.31 226 ALA A N 1
ATOM 1770 C CA . ALA A 1 226 ? 19.212 -7.811 -13.501 1.00 97.31 226 ALA A CA 1
ATOM 1771 C C . ALA A 1 226 ? 18.989 -7.673 -11.989 1.00 97.31 226 ALA A C 1
ATOM 1773 O O . ALA A 1 226 ? 18.598 -8.626 -11.322 1.00 97.3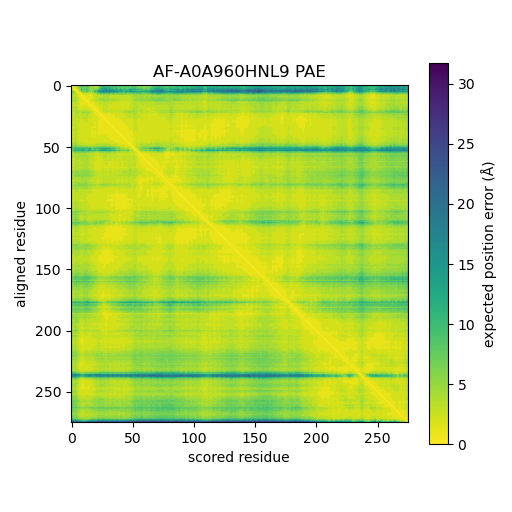1 226 ALA A O 1
ATOM 1774 N N . ASN A 1 227 ? 19.222 -6.469 -11.470 1.00 96.19 227 ASN A N 1
ATOM 1775 C CA . ASN A 1 227 ? 19.049 -6.079 -10.074 1.00 96.19 227 ASN A CA 1
ATOM 1776 C C . ASN A 1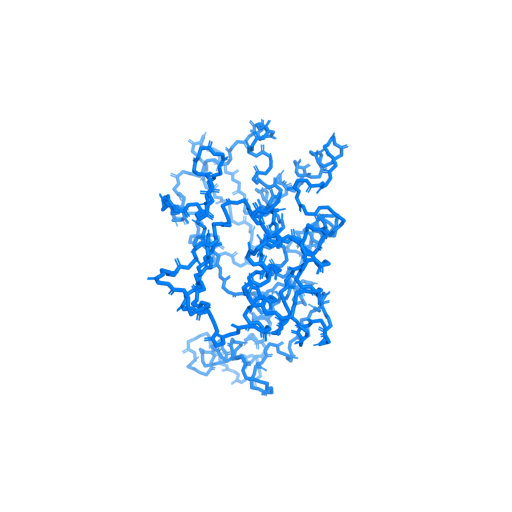 227 ? 18.218 -4.785 -9.988 1.00 96.19 227 ASN A C 1
ATOM 1778 O O . ASN A 1 227 ? 17.867 -4.164 -10.996 1.00 96.19 227 ASN A O 1
ATOM 1782 N N . TRP A 1 228 ? 17.906 -4.340 -8.769 1.00 96.62 228 TRP A N 1
ATOM 1783 C CA . TRP A 1 228 ? 17.181 -3.083 -8.545 1.00 96.62 228 TRP A CA 1
ATOM 1784 C C . TRP A 1 228 ? 17.897 -1.867 -9.146 1.00 96.62 228 TRP A C 1
ATOM 1786 O O . TRP A 1 228 ? 17.248 -1.004 -9.736 1.00 96.62 228 TRP A O 1
ATOM 1796 N N . ASP A 1 229 ? 19.222 -1.834 -9.023 1.00 95.94 229 ASP A N 1
ATOM 1797 C CA . ASP A 1 229 ? 20.086 -0.704 -9.371 1.00 95.94 229 ASP A CA 1
ATOM 1798 C C . ASP A 1 229 ? 20.859 -0.874 -10.685 1.00 95.94 229 ASP A C 1
ATOM 1800 O O . ASP A 1 229 ? 21.639 0.007 -11.045 1.00 95.94 229 ASP A O 1
ATOM 1804 N N . SER A 1 230 ? 20.707 -1.995 -11.394 1.00 96.94 230 SER A N 1
ATOM 1805 C CA . SER A 1 230 ? 21.455 -2.233 -12.630 1.00 96.94 230 SER A CA 1
ATOM 1806 C C . SER A 1 230 ? 20.925 -3.397 -13.461 1.00 96.94 230 SER A C 1
ATOM 1808 O O . SER A 1 230 ? 20.302 -4.322 -12.940 1.00 96.94 230 SER A O 1
ATOM 1810 N N . ILE A 1 231 ? 21.243 -3.371 -14.753 1.00 97.94 231 ILE A N 1
ATOM 1811 C CA . ILE A 1 231 ? 21.096 -4.496 -15.682 1.00 97.94 231 ILE A CA 1
ATOM 1812 C C . ILE A 1 231 ? 22.433 -4.742 -16.394 1.00 97.94 231 ILE A C 1
ATOM 1814 O O . ILE A 1 231 ? 23.177 -3.798 -16.669 1.00 97.94 231 ILE A O 1
ATOM 1818 N N . VAL A 1 232 ? 22.778 -6.006 -16.629 1.00 97.75 232 VAL A N 1
ATOM 1819 C CA . VAL A 1 232 ? 24.039 -6.423 -17.254 1.00 97.75 232 VAL A CA 1
ATOM 1820 C C . VAL A 1 232 ? 23.731 -7.194 -18.527 1.00 97.75 232 VAL A C 1
ATOM 1822 O O . VAL A 1 232 ? 23.048 -8.217 -18.476 1.00 97.75 232 VAL A O 1
ATOM 1825 N N . PHE A 1 233 ? 24.266 -6.714 -19.644 1.00 97.38 233 PHE A N 1
ATOM 1826 C CA . PHE A 1 233 ? 24.086 -7.301 -20.964 1.00 97.38 233 PHE A CA 1
ATOM 1827 C C . PHE A 1 233 ? 25.350 -8.011 -21.458 1.00 97.38 233 PHE A C 1
ATOM 1829 O O . PHE A 1 233 ? 26.468 -7.536 -21.230 1.00 97.38 233 PHE A O 1
ATOM 1836 N N . ASP A 1 234 ? 25.150 -9.107 -22.184 1.00 96.56 234 ASP A N 1
ATOM 1837 C CA . ASP A 1 234 ? 26.121 -9.724 -23.082 1.00 96.56 234 ASP A CA 1
ATOM 1838 C C . ASP A 1 234 ? 25.677 -9.478 -24.529 1.00 96.56 234 ASP A C 1
ATOM 1840 O O . ASP A 1 234 ? 24.635 -9.960 -24.976 1.00 96.56 234 ASP A O 1
ATOM 1844 N N . VAL A 1 235 ? 26.462 -8.678 -25.246 1.00 93.81 235 VAL A N 1
ATOM 1845 C CA . VAL A 1 235 ? 26.212 -8.299 -26.645 1.00 93.81 235 VAL A CA 1
ATOM 1846 C C . VAL A 1 235 ? 27.268 -8.868 -27.597 1.00 93.81 235 VAL A C 1
ATOM 1848 O O . VAL A 1 235 ? 27.399 -8.400 -28.724 1.00 93.81 235 VAL A O 1
ATOM 1851 N N . GLY A 1 236 ? 28.038 -9.872 -27.159 1.00 89.06 236 GLY A N 1
ATOM 1852 C CA . GLY A 1 236 ? 29.099 -10.484 -27.967 1.00 89.06 236 GLY A CA 1
ATOM 1853 C C . GLY A 1 236 ? 30.387 -9.656 -28.063 1.00 89.06 236 GLY A C 1
ATOM 1854 O O . GLY A 1 236 ? 31.261 -9.968 -28.871 1.00 89.06 236 GLY A O 1
ATOM 1855 N N . GLU A 1 237 ? 30.520 -8.607 -27.245 1.00 85.94 237 GLU A N 1
ATOM 1856 C CA . GLU A 1 237 ? 31.769 -7.860 -27.048 1.00 85.94 237 GLU A CA 1
ATOM 1857 C C . GLU A 1 237 ? 32.699 -8.583 -26.052 1.00 85.94 237 GLU A C 1
ATOM 1859 O O . GLU A 1 237 ? 32.292 -9.485 -25.323 1.00 85.94 237 GLU A O 1
ATOM 1864 N N . SER A 1 238 ? 33.966 -8.159 -25.959 1.00 82.94 238 SER A N 1
ATOM 1865 C CA . SER A 1 238 ? 34.945 -8.750 -25.028 1.00 82.94 238 SER A CA 1
ATOM 1866 C C . SER A 1 238 ? 34.614 -8.551 -23.542 1.00 82.94 238 SER A C 1
ATOM 1868 O O . SER A 1 238 ? 35.233 -9.184 -22.688 1.00 82.94 238 SER A O 1
ATOM 1870 N N . SER A 1 239 ? 33.687 -7.648 -23.212 1.00 91.94 239 SER A N 1
ATOM 1871 C CA . SER A 1 239 ? 33.291 -7.332 -21.838 1.00 91.94 239 SER A CA 1
ATOM 1872 C C . SER A 1 239 ? 31.785 -7.141 -21.718 1.00 91.94 239 SER A C 1
ATOM 1874 O O . SER A 1 239 ? 31.181 -6.465 -22.549 1.00 91.94 239 SER A O 1
ATOM 1876 N N . LEU A 1 240 ? 31.206 -7.646 -20.626 1.00 95.31 240 LEU A N 1
ATOM 1877 C CA . LEU A 1 240 ? 29.806 -7.407 -20.284 1.00 95.31 240 LEU A CA 1
ATOM 1878 C C . LEU A 1 240 ? 29.531 -5.915 -20.067 1.00 95.31 240 LEU A C 1
ATOM 1880 O O . LEU A 1 240 ? 30.338 -5.190 -19.476 1.00 95.31 240 LEU A O 1
ATOM 1884 N N . ARG A 1 241 ? 28.352 -5.465 -20.494 1.00 95.81 241 ARG A N 1
ATOM 1885 C CA . ARG A 1 241 ? 27.936 -4.063 -20.413 1.00 95.81 241 ARG A CA 1
ATOM 1886 C C . ARG A 1 241 ? 26.945 -3.882 -19.273 1.00 95.81 241 ARG A C 1
ATOM 1888 O O . ARG A 1 241 ? 25.815 -4.357 -19.334 1.00 95.81 241 ARG A O 1
ATOM 1895 N N . ARG A 1 242 ? 27.369 -3.189 -18.215 1.00 95.69 242 ARG A N 1
ATOM 1896 C CA . ARG A 1 242 ? 26.516 -2.856 -17.067 1.00 95.69 242 ARG A CA 1
ATOM 1897 C C . ARG A 1 242 ? 25.892 -1.476 -17.248 1.00 95.69 242 ARG A C 1
ATOM 1899 O O . ARG A 1 242 ? 26.615 -0.489 -17.339 1.00 95.69 242 ARG A O 1
ATOM 1906 N N . VAL A 1 243 ? 24.565 -1.408 -17.210 1.00 96.44 243 VAL A N 1
ATOM 1907 C CA . VAL A 1 243 ? 23.801 -0.156 -17.186 1.00 96.44 2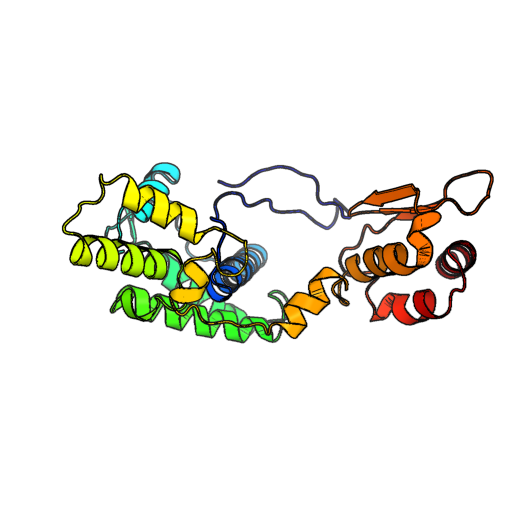43 VAL A CA 1
ATOM 1908 C C . VAL A 1 243 ? 23.370 0.125 -15.744 1.00 96.44 243 VAL A C 1
ATOM 1910 O O . VAL A 1 243 ? 22.566 -0.637 -15.197 1.00 96.44 243 VAL A O 1
ATOM 1913 N N . PRO A 1 244 ? 23.909 1.168 -15.087 1.00 96.25 244 PRO A N 1
ATOM 1914 C CA . PRO A 1 244 ? 23.458 1.577 -13.763 1.00 96.25 244 PRO A CA 1
ATOM 1915 C C . PRO A 1 244 ? 22.091 2.269 -13.841 1.00 96.25 244 PRO A C 1
ATOM 1917 O O . PRO A 1 244 ? 21.805 3.037 -14.753 1.00 96.25 244 PRO A O 1
ATOM 1920 N N . MET A 1 245 ? 21.254 2.025 -12.840 1.00 96.25 245 MET A N 1
ATOM 1921 C CA . MET A 1 245 ? 19.878 2.509 -12.726 1.00 96.25 245 MET A CA 1
ATOM 1922 C C . MET A 1 245 ? 19.659 3.150 -11.350 1.00 96.25 245 MET A C 1
ATOM 1924 O O . MET A 1 245 ? 18.667 2.869 -10.688 1.00 96.25 245 MET A O 1
ATOM 1928 N N . MET A 1 246 ? 20.607 3.969 -10.880 1.00 96.06 246 MET A N 1
ATOM 1929 C CA . MET A 1 246 ? 20.656 4.471 -9.493 1.00 96.06 246 MET A CA 1
ATOM 1930 C C . MET A 1 246 ? 19.541 5.459 -9.124 1.00 96.06 246 MET A C 1
ATOM 1932 O O . MET A 1 246 ? 19.306 5.680 -7.942 1.00 96.06 246 MET A O 1
ATOM 1936 N N . GLU A 1 247 ? 18.848 6.030 -10.108 1.00 97.06 247 GLU A N 1
ATOM 1937 C CA . GLU A 1 247 ? 17.753 6.984 -9.910 1.00 97.06 247 GLU A CA 1
ATOM 1938 C C . GLU A 1 247 ? 16.397 6.263 -10.065 1.00 97.06 247 GLU A C 1
ATOM 1940 O O . GLU A 1 247 ? 16.054 5.870 -11.185 1.00 97.06 247 GLU A O 1
ATOM 1945 N N . PRO A 1 248 ? 15.614 6.052 -8.984 1.00 96.88 248 PRO A N 1
ATOM 1946 C CA . PRO A 1 248 ? 14.362 5.286 -9.036 1.00 96.88 248 PRO A CA 1
ATOM 1947 C C . PRO A 1 248 ? 13.312 5.830 -10.012 1.00 96.88 248 PRO A C 1
ATOM 1949 O O . PRO A 1 248 ? 12.560 5.043 -10.588 1.00 96.88 248 PRO A O 1
ATOM 1952 N N . LEU A 1 249 ? 13.303 7.151 -10.222 1.00 96.00 249 LEU A N 1
ATOM 1953 C CA . LEU A 1 249 ? 12.358 7.873 -11.083 1.00 96.00 249 LEU A CA 1
ATOM 1954 C C . LEU A 1 249 ? 12.923 8.200 -12.480 1.00 96.00 249 LEU A C 1
ATOM 1956 O O . LEU A 1 249 ? 12.342 8.992 -13.215 1.00 96.00 249 LEU A O 1
ATOM 1960 N N . ARG A 1 250 ? 14.057 7.607 -12.877 1.00 96.00 250 ARG A N 1
ATOM 1961 C CA . ARG A 1 250 ? 14.562 7.644 -14.265 1.00 96.00 250 ARG A CA 1
ATOM 1962 C C . ARG A 1 250 ? 14.354 6.302 -14.955 1.00 96.00 250 ARG A C 1
ATOM 1964 O O . ARG A 1 250 ? 14.056 5.312 -14.305 1.00 96.00 250 ARG A O 1
ATOM 1971 N N . GLY A 1 251 ? 14.510 6.248 -16.279 1.00 95.94 251 GLY A N 1
ATOM 1972 C CA . GLY A 1 251 ? 14.259 5.011 -17.036 1.00 95.94 251 GLY A CA 1
ATOM 1973 C C . GLY A 1 251 ? 12.774 4.631 -17.083 1.00 95.94 251 GLY A C 1
ATOM 1974 O O . GLY A 1 251 ? 12.436 3.461 -17.230 1.00 95.94 251 GLY A O 1
ATOM 1975 N N . THR A 1 252 ? 11.907 5.631 -16.933 1.00 98.06 252 THR A N 1
ATOM 1976 C CA . THR A 1 252 ? 10.453 5.531 -17.109 1.00 98.06 252 THR A CA 1
ATOM 1977 C C . THR A 1 252 ? 10.109 5.470 -18.601 1.00 98.06 252 THR A C 1
ATOM 1979 O O . THR A 1 252 ? 10.955 5.770 -19.452 1.00 98.06 252 THR A O 1
ATOM 1982 N N . ARG A 1 253 ? 8.860 5.157 -18.947 1.00 98.06 253 ARG A N 1
ATOM 1983 C CA . ARG A 1 253 ? 8.359 5.206 -20.327 1.00 98.06 253 ARG A CA 1
ATOM 1984 C C . ARG A 1 253 ? 8.599 6.567 -20.970 1.00 98.06 253 ARG A C 1
ATOM 1986 O O . ARG A 1 253 ? 9.061 6.616 -22.104 1.00 98.06 253 ARG A O 1
ATOM 1993 N N . ALA A 1 254 ? 8.362 7.653 -20.238 1.00 97.38 254 ALA A N 1
ATOM 1994 C CA . ALA A 1 254 ? 8.604 9.006 -20.736 1.00 97.38 254 ALA A CA 1
ATOM 1995 C C . ALA A 1 254 ? 10.090 9.277 -21.045 1.00 97.38 254 ALA A C 1
ATOM 1997 O O . ALA A 1 254 ? 10.394 10.023 -21.969 1.00 97.38 254 ALA A O 1
ATOM 1998 N N . HIS A 1 255 ? 11.016 8.660 -20.303 1.00 96.00 255 HIS A N 1
ATOM 1999 C CA . HIS A 1 255 ? 12.455 8.859 -20.499 1.00 96.00 255 HIS A CA 1
ATOM 2000 C C . HIS A 1 255 ? 13.041 8.014 -21.634 1.00 96.00 255 HIS A C 1
ATOM 2002 O O . HIS A 1 255 ? 13.875 8.503 -22.389 1.00 96.00 255 HIS A O 1
ATOM 2008 N N . VAL A 1 256 ? 12.677 6.728 -21.704 1.00 96.19 256 VAL A N 1
ATOM 2009 C CA . VAL A 1 256 ? 13.373 5.741 -22.557 1.00 96.19 256 VAL A CA 1
ATOM 2010 C C . VAL A 1 256 ? 12.435 4.915 -23.434 1.00 96.19 256 VAL A C 1
ATOM 2012 O O . VAL A 1 256 ? 12.893 3.995 -24.102 1.00 96.19 256 VAL A O 1
ATOM 2015 N N . GLY A 1 257 ? 11.133 5.213 -23.446 1.00 95.38 257 GLY A N 1
ATOM 2016 C CA . GLY A 1 257 ? 10.133 4.452 -24.197 1.00 95.38 257 GLY A CA 1
ATOM 2017 C C . GLY A 1 257 ? 10.458 4.352 -25.683 1.00 95.38 257 GLY A C 1
ATOM 2018 O O . GLY A 1 257 ? 10.609 3.243 -26.183 1.00 95.38 257 GLY A O 1
ATOM 2019 N N . SER A 1 258 ? 10.660 5.491 -26.353 1.00 95.31 258 SER A N 1
ATOM 2020 C CA . SER A 1 258 ? 11.022 5.527 -27.777 1.00 95.31 258 SER A CA 1
ATOM 2021 C C . SER A 1 258 ? 12.346 4.821 -28.055 1.00 95.31 258 SER A C 1
ATOM 2023 O O . SER A 1 258 ? 12.420 4.001 -28.961 1.00 95.31 258 SER A O 1
ATOM 2025 N N . VAL A 1 259 ? 13.372 5.071 -27.235 1.00 95.31 259 VAL A N 1
ATOM 2026 C CA . VAL A 1 259 ? 14.695 4.446 -27.385 1.00 95.31 259 VAL A CA 1
ATOM 2027 C C . VAL A 1 259 ? 14.587 2.924 -27.311 1.00 95.31 259 VAL A C 1
ATOM 2029 O O . VAL A 1 259 ? 15.110 2.233 -28.176 1.00 95.31 259 VAL A O 1
ATOM 2032 N N . VAL A 1 260 ? 13.870 2.399 -26.315 1.00 95.12 260 VAL A N 1
ATOM 2033 C CA . VAL A 1 260 ? 13.647 0.955 -26.166 1.00 95.12 260 VAL A CA 1
ATOM 2034 C C . VAL A 1 260 ? 12.816 0.401 -27.320 1.00 95.12 260 VAL A C 1
ATOM 2036 O O . VAL A 1 260 ? 13.096 -0.700 -27.794 1.00 95.12 260 VAL A O 1
ATOM 2039 N N . ASP A 1 261 ? 11.795 1.134 -27.765 1.00 93.94 261 ASP A N 1
ATOM 2040 C CA . ASP A 1 261 ? 10.890 0.656 -28.802 1.00 93.94 261 ASP A CA 1
ATOM 2041 C C . ASP A 1 261 ? 11.552 0.601 -30.188 1.00 93.94 261 ASP A C 1
ATOM 2043 O O . ASP A 1 261 ? 11.338 -0.371 -30.920 1.00 93.94 261 ASP A O 1
ATOM 2047 N N . GLU A 1 262 ? 12.408 1.575 -30.497 1.00 95.62 262 GLU A N 1
ATOM 2048 C CA . GLU A 1 262 ? 13.121 1.723 -31.770 1.00 95.62 262 GLU A CA 1
ATOM 2049 C C . GLU A 1 262 ? 14.423 0.915 -31.874 1.00 95.62 262 GLU A C 1
ATOM 2051 O O . GLU A 1 262 ? 14.925 0.738 -32.983 1.00 95.62 262 GLU A O 1
ATOM 2056 N N . SER A 1 263 ? 14.985 0.430 -30.762 1.00 96.75 263 SER A N 1
ATOM 2057 C CA . SER A 1 263 ? 16.169 -0.437 -30.791 1.00 96.75 263 SER A CA 1
ATOM 2058 C C . SER A 1 263 ? 15.823 -1.843 -31.289 1.00 96.75 263 SER A C 1
ATOM 2060 O O . SER A 1 263 ? 14.948 -2.521 -30.731 1.00 96.75 263 SER A O 1
ATOM 2062 N N . ALA A 1 264 ? 16.545 -2.310 -32.308 1.00 93.44 264 ALA A N 1
ATOM 2063 C CA . ALA A 1 264 ? 16.403 -3.661 -32.843 1.00 93.44 264 ALA A CA 1
ATOM 2064 C C . ALA A 1 264 ? 16.970 -4.719 -31.880 1.00 93.44 264 ALA A C 1
ATOM 2066 O O . ALA A 1 264 ? 16.369 -5.777 -31.691 1.00 93.44 264 ALA A O 1
ATOM 2067 N N . ASP A 1 265 ? 18.089 -4.413 -31.219 1.00 93.50 265 ASP A N 1
ATOM 2068 C CA . ASP A 1 265 ? 18.767 -5.299 -30.273 1.00 93.50 265 ASP A CA 1
ATOM 2069 C C . ASP A 1 265 ? 19.362 -4.541 -29.068 1.00 93.50 265 ASP A C 1
ATOM 2071 O O . ASP A 1 265 ? 19.342 -3.307 -28.994 1.00 93.50 265 ASP A O 1
ATOM 2075 N N . ALA A 1 266 ? 19.885 -5.292 -28.091 1.00 94.44 266 ALA A N 1
ATOM 2076 C CA . ALA A 1 266 ? 20.518 -4.711 -26.911 1.00 94.44 266 ALA A CA 1
ATOM 2077 C C . ALA A 1 266 ? 21.802 -3.917 -27.232 1.00 94.44 266 ALA A C 1
ATOM 2079 O O . ALA A 1 266 ? 22.143 -3.003 -26.482 1.00 94.44 266 ALA A O 1
ATOM 2080 N N . ALA A 1 267 ? 22.518 -4.223 -28.320 1.00 94.31 267 ALA A N 1
ATOM 2081 C CA . ALA A 1 267 ? 23.724 -3.484 -28.693 1.00 94.31 267 ALA A CA 1
ATOM 2082 C C . ALA A 1 267 ? 23.365 -2.071 -29.177 1.00 94.31 267 ALA A C 1
ATOM 2084 O O . ALA A 1 267 ? 23.967 -1.089 -28.734 1.00 94.31 267 ALA A O 1
ATOM 2085 N N . GLU A 1 268 ? 22.327 -1.955 -30.006 1.00 95.06 268 GLU A N 1
ATOM 2086 C CA . GLU A 1 268 ? 21.786 -0.675 -30.453 1.00 95.06 268 GLU A CA 1
ATOM 2087 C C . GLU A 1 268 ? 21.227 0.141 -29.283 1.00 95.06 268 GLU A C 1
ATOM 2089 O O . GLU A 1 268 ? 21.497 1.341 -29.192 1.00 95.06 268 GLU A O 1
ATOM 2094 N N . LEU A 1 269 ? 20.505 -0.497 -28.354 1.00 95.94 269 LEU A N 1
ATOM 2095 C CA . LEU A 1 269 ? 20.042 0.159 -27.127 1.00 95.94 269 LEU A CA 1
ATOM 2096 C C . LEU A 1 269 ? 21.213 0.798 -26.372 1.00 95.94 269 LEU A C 1
ATOM 2098 O O . LEU A 1 269 ? 21.166 1.975 -26.019 1.00 95.94 269 LEU A O 1
ATOM 2102 N N . LEU A 1 270 ? 22.273 0.026 -26.120 1.00 94.25 270 LEU A N 1
ATOM 2103 C CA . LEU A 1 270 ? 23.437 0.493 -25.368 1.00 94.25 270 LEU A CA 1
ATOM 2104 C C . LEU A 1 270 ? 24.177 1.622 -26.089 1.00 94.25 270 LEU A C 1
ATOM 2106 O O . LEU A 1 270 ? 24.649 2.550 -25.427 1.00 94.25 270 LEU A O 1
ATOM 2110 N N . ALA A 1 271 ? 24.261 1.567 -27.419 1.00 93.19 271 ALA A N 1
ATOM 2111 C CA . ALA A 1 271 ? 24.832 2.642 -28.223 1.00 93.19 271 ALA A CA 1
ATOM 2112 C C . ALA A 1 271 ? 24.012 3.935 -28.086 1.00 93.19 271 ALA A C 1
ATOM 2114 O O . ALA A 1 271 ? 24.584 4.989 -27.814 1.00 93.19 271 ALA A O 1
ATOM 2115 N N . ARG A 1 272 ? 22.677 3.843 -28.179 1.00 93.38 272 ARG A N 1
ATOM 2116 C CA . ARG A 1 272 ? 21.760 4.988 -28.032 1.00 93.38 272 ARG A CA 1
ATOM 2117 C C . ARG A 1 272 ? 21.731 5.571 -26.615 1.00 93.38 272 ARG A C 1
ATOM 2119 O O . ARG A 1 272 ? 21.514 6.763 -26.472 1.00 93.38 272 ARG A O 1
ATOM 2126 N N . LEU A 1 273 ? 21.952 4.760 -25.576 1.00 89.56 273 LEU A N 1
ATOM 2127 C CA . LEU A 1 273 ? 22.039 5.231 -24.183 1.00 89.56 273 LEU A CA 1
ATOM 2128 C C . LEU A 1 273 ? 23.380 5.899 -23.841 1.00 89.56 273 LEU A C 1
ATOM 2130 O O . LEU A 1 273 ? 23.478 6.565 -22.812 1.00 89.56 273 LEU A O 1
ATOM 2134 N N . SER A 1 274 ? 24.418 5.658 -24.647 1.00 81.31 274 SER A N 1
ATOM 2135 C CA . SER A 1 274 ? 25.774 6.175 -24.415 1.00 81.31 274 SER A CA 1
ATOM 2136 C C . SER A 1 274 ? 26.072 7.468 -25.187 1.00 81.31 274 SER A C 1
ATOM 2138 O O . SER A 1 274 ? 27.112 8.077 -24.933 1.00 81.31 274 SER A O 1
ATOM 2140 N N . GLY A 1 275 ? 25.213 7.841 -26.142 1.00 57.94 275 GLY A N 1
ATOM 2141 C CA . GLY A 1 275 ? 25.269 9.100 -26.893 1.00 57.94 275 GLY A CA 1
ATOM 2142 C C . GLY A 1 275 ? 24.415 10.180 -26.250 1.00 57.94 275 GLY A C 1
ATOM 2143 O O . GLY A 1 275 ? 24.838 11.353 -26.327 1.00 57.94 275 GLY A O 1
#

Solvent-accessible surface area (backbone atoms only — not comparable to full-atom values): 15880 Å² total; per-residue (Å²): 103,78,48,85,64,87,69,45,61,36,48,70,92,82,44,79,44,86,44,79,73,72,73,78,92,66,84,24,50,48,39,47,48,42,60,53,40,54,49,41,38,54,49,52,33,57,76,70,65,64,60,92,72,77,91,50,49,60,48,60,73,59,45,51,53,51,56,74,71,40,89,79,55,69,70,70,36,58,28,63,88,74,50,68,46,26,68,54,59,54,49,50,54,53,47,56,48,40,53,55,50,35,75,80,69,50,39,66,95,46,67,27,78,63,37,57,56,36,51,56,50,48,54,51,46,52,53,22,53,72,75,44,47,77,77,32,23,37,37,37,56,69,47,30,47,46,56,53,49,52,54,48,24,70,75,68,78,51,61,91,86,36,69,66,54,56,52,50,63,54,34,41,72,38,86,51,86,95,61,24,48,47,82,71,58,59,53,49,73,85,73,52,74,65,60,56,57,46,56,74,80,46,51,59,49,73,25,32,51,19,46,55,42,54,48,51,74,76,37,44,94,32,48,79,47,78,58,84,34,32,40,29,32,52,76,88,61,101,62,72,48,72,47,79,39,44,50,64,74,40,43,11,40,92,73,37,38,67,57,61,69,72,33,90,45,69,58,53,37,54,54,65,75,73,108

Sequence (275 aa):
IINTRDEPHADAQKYRRLHVIVGDANLSEVATFLKVGTTAFVLSLIEDGALPRTFAFASPVAAMRQVSYDLTLRRPIPLADGTTATALEVQWELYDRSRKWSEDHGLDAVGGTPAATVLDEWESVLTGLEADPATVADRVDWVAKQRLLEGYMDRHGVGWDDQRLAGLALQYHDLRPHRSVADRVGLRRITTDEEVAAAVTEPPDDTRAYFRGRCLQRWAPQVVAANWDSIVFDVGESSLRRVPMMEPLRGTRAHVGSVVDESADAAELLARLSG

Nearest PDB structures (foldseek):
  7oxv-assembly1_A  TM=9.509E-01  e=1.272E-25  Acidothermus cellulolyticus
  5lrt-assembly1_A  TM=9.625E-01  e=1.043E-24  Acidothermus cellulolyticus 11B
  7oyf-assembly1_A  TM=9.502E-01  e=5.174E-25  Acidothermus cellulolyticus
  7oyh-assembly1_A  TM=9.500E-01  e=1.295E-24  Acidothermus cellulolyticus
  7oy3-assembly1_A  TM=9.532E-01  e=5.268E-24  Acidothermus cellulolyticus

Secondary structure (DSSP, 8-state):
-EE-----SS-TTT----EE--PPP-S-HHHHHHHHHHHHHHHHHHHTT--SS---BSSHHHHHHHHHH-TTS---EEBTTS-EE-HHHHHHHHHHHHHHHHHHH-SGGGTSTHHHHHHHHHHHHHHHHHH-GGGGTTT-HHHHHHHHHHHHHHHHT--TT-HHHHHHHHHTT--STTT-SGGGTTPPPSS-HHHHHHHHHPPPSSSTHHHHHHHHHHHGGGEEEE-SSEEEE--SSSS-EEEE---TTSS-HHHHHHHHHH-SSHHHHHHHHH-

Foldseek 3Di:
DWDPDFDQLFPSVPDGDTDDDPDDDDPFPLQVCLVLLLVLLVVVCVVVVLPPDDQAFCDVVVQVVVCVPPLLQPDWGAGPVRDTDTPLRVLVVSLVSSVVVCVVVPCVSRPHPCSVVSSVSSVVCSVCSNPPNCVCLLHDVVSLLVVVLVVVCVVPVDDPPDVVSVVLSVQCPDPDPPSHCVVVSNHDDPDDPVVVVCVVQAFAQQWLSNQVSLCCVQAVVQWPDDDSFWTWGDPPDPDIDIDGRNGGRANGCVHCVCLSVPDPYPVSSVVVVVD

Mean predicted aligned error: 4.12 Å

Radius of gyration: 23.35 Å; Cα contacts (8 Å, |Δi|>4): 324; chains: 1; bounding box: 58×50×64 Å